Protein AF-A0A0N1AXS3-F1 (afdb_monomer)

Sequence (218 aa):
MPLCFVRRGALAPLGATAADLPAATAAALGEVLP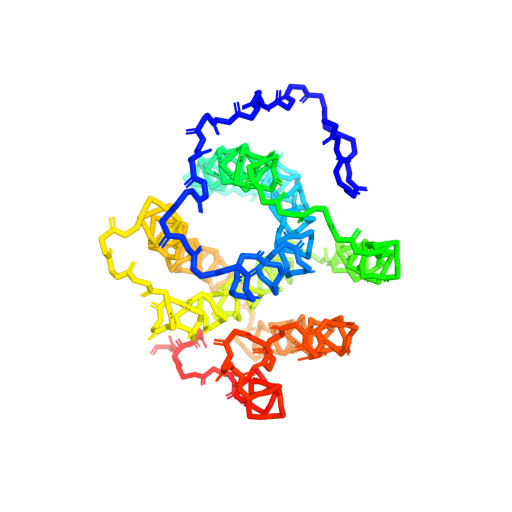LLGCGEEAASLAFAAMAANRRLAPAAAAALAAIARDEAQHDALLKGLLAALPAPADPEPVLAAAQAMHVSLGRTLITGRLARVAGLDSAVCLILARVLRRLPAASDTARVLRRIHADEARHVAIAGNIAAGMGVMTALKDEAAHARALLVAVIGHVGAAFDGLGVEPDRLRRDLARLPAGLFAA

Foldseek 3Di:
DQLQDDDDPQDAADAFAPPQDDQLLLQLVLQVLSLVLL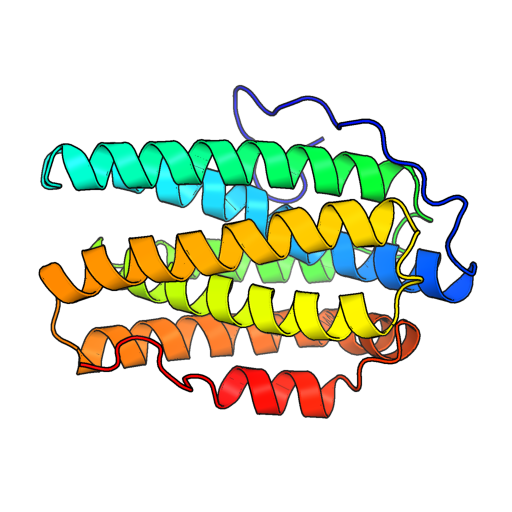VLRLLLVLLQVLLPDPPDDPVLSVVSPVLSVVSSVLNSDSVNSNVNGPHHPDNVLLSVLSNVLSVVLSPDDSLLNLLLLLLVLVLLLLVLVLLLVLDDCPHRVSVSSVVSSVSSVVSSVSSLVSSLVPDDLVSSPVSSLVSLLSVLVSVVVSQVSCVSSVNNSVVSSVVSNPDDPDRSDD

Solvent-accessible surface area (backbone atoms only — not comparable to full-atom values): 11266 Å² total; per-residue (Å²): 132,70,81,62,53,91,60,89,86,65,57,71,60,39,95,46,62,48,86,75,48,58,68,63,43,32,40,17,44,25,49,46,46,57,53,54,35,33,46,22,46,51,48,18,52,49,27,42,59,55,26,68,40,85,88,49,55,71,69,57,21,53,50,30,44,49,49,19,51,50,26,41,49,48,29,14,43,46,48,13,42,45,74,44,28,49,77,48,94,72,57,60,69,42,37,52,44,45,45,53,48,55,61,60,57,65,75,55,56,72,46,44,35,29,18,22,47,25,25,39,32,52,43,48,34,52,48,43,57,54,51,50,74,59,42,58,77,88,27,59,59,37,50,53,51,50,51,50,38,54,49,31,55,50,47,22,51,53,33,38,52,56,20,59,77,73,46,59,66,67,62,35,52,51,34,13,46,52,38,26,50,53,50,46,59,38,48,60,73,41,32,69,27,34,43,51,48,69,39,57,43,68,61,51,44,55,55,46,66,60,53,67,91,65,73,88,61,130

Nearest PDB structures (foldseek):
  4rc7-assembly1_A  TM=7.738E-01  e=3.911E-03  Synechococcus elongatus PCC 7942 = FACHB-805
  5k52-assembly4_D  TM=7.061E-01  e=6.299E-03  Limnothrix sp. KNUA012
  4kvs-assembly1_A  TM=7.393E-01  e=2.510E-02  Prochlorococcus marinus str. MIT 9313
  5k53-assembly1_A  TM=7.967E-01  e=7.516E-02  Oscillatoria sp.
  4rc6-assembly2_B  TM=6.993E-01  e=1.332E-01  Synechococcus elongatus PCC 7942 = FACHB-805

Radius of gyration: 16.43 Å; Cα contacts (8 Å, |Δi|>4): 296; chains: 1; bounding box: 43×33×44 Å

Secondary structure (DSSP, 8-state):
--SSS--TTPPPPPP---TTS-HHHHHHHHHHHHHHHHHHHHHHHHHHHHHT-TTS-HHHHHHHHHHHHHHHHHHHHHHHHHHHSPPPS--HHHHHHHHHHHHHHTSS-HHHHHHHHHHHHHHHHHHHHHHHTTS-TTSHHHHHHHHHHHHHHHHHHHHHHHHHTTS-HHHHHHHHHHHHHHHHHHHGGGHHHHHHTT--HHHHHHHHHH--SSTT--

pLDDT: mean 89.77, std 9.72, range [42.16, 98.12]

Mean predicted aligned error: 4.48 Å

Structure (mmCIF, N/CA/C/O backbone):
data_AF-A0A0N1AXS3-F1
#
_entry.id   AF-A0A0N1AXS3-F1
#
loop_
_atom_site.group_PDB
_atom_site.id
_atom_site.type_symbol
_atom_site.label_atom_id
_atom_site.label_alt_id
_atom_site.label_comp_id
_atom_site.label_asym_id
_atom_site.label_entity_id
_atom_site.label_seq_id
_atom_site.pdbx_PDB_ins_code
_atom_site.Cartn_x
_atom_site.Cartn_y
_atom_site.Cartn_z
_atom_site.occupancy
_atom_site.B_iso_or_equiv
_atom_site.auth_seq_id
_atom_site.auth_comp_id
_atom_site.auth_asym_id
_atom_site.auth_atom_id
_atom_site.pdbx_PDB_model_num
ATOM 1 N N . MET A 1 1 ? -11.456 13.013 -1.883 1.00 57.12 1 MET A N 1
ATOM 2 C CA . MET A 1 1 ? -10.283 13.900 -1.727 1.00 57.12 1 MET A CA 1
ATOM 3 C C . MET A 1 1 ? -9.030 13.033 -1.791 1.00 57.12 1 MET A C 1
ATOM 5 O O . MET A 1 1 ? -9.131 11.903 -1.321 1.00 57.12 1 MET A O 1
ATOM 9 N N . PRO A 1 2 ? -7.925 13.465 -2.424 1.00 69.00 2 PRO A N 1
ATOM 10 C CA . PRO A 1 2 ? -6.653 12.748 -2.322 1.00 69.00 2 PRO A CA 1
ATOM 11 C C . PRO A 1 2 ? -6.114 12.789 -0.883 1.00 69.00 2 PRO A C 1
ATOM 13 O O . PRO A 1 2 ? -6.394 13.755 -0.174 1.00 69.00 2 PRO A O 1
ATOM 16 N N . LEU A 1 3 ? -5.383 11.752 -0.467 1.00 77.94 3 LEU A N 1
ATOM 17 C CA . LEU A 1 3 ? -4.743 11.666 0.851 1.00 77.94 3 LEU A CA 1
ATOM 18 C C . LEU A 1 3 ? -3.331 12.263 0.823 1.00 77.94 3 LEU A C 1
ATOM 20 O O . LEU A 1 3 ? -3.001 13.093 1.658 1.00 77.94 3 LEU A O 1
ATOM 24 N N . CYS A 1 4 ? -2.519 11.887 -0.165 1.00 84.81 4 CYS A N 1
ATOM 25 C CA . CYS A 1 4 ? -1.123 12.308 -0.302 1.00 84.81 4 CYS A CA 1
ATOM 26 C C . CYS A 1 4 ? -0.791 12.890 -1.676 1.00 84.81 4 CYS A C 1
ATOM 28 O O . CYS A 1 4 ? 0.044 13.792 -1.787 1.00 84.81 4 CYS A O 1
ATOM 30 N N . PHE A 1 5 ? -1.400 12.369 -2.742 1.00 81.56 5 PHE A N 1
ATOM 31 C CA . PHE A 1 5 ? -1.053 12.720 -4.112 1.00 81.56 5 PHE A CA 1
ATOM 32 C C . PHE A 1 5 ? -2.304 13.026 -4.934 1.00 81.56 5 PHE A C 1
ATOM 34 O O . PHE A 1 5 ? -3.228 12.225 -5.063 1.00 81.56 5 PHE A O 1
ATOM 41 N N . VAL A 1 6 ? -2.326 14.207 -5.552 1.00 76.12 6 VAL A N 1
ATOM 42 C CA . VAL A 1 6 ? -3.425 14.603 -6.437 1.00 76.12 6 VAL A CA 1
ATOM 43 C C . VAL A 1 6 ? -3.337 13.810 -7.742 1.00 76.12 6 VAL A C 1
ATOM 45 O O . VAL A 1 6 ? -2.402 13.989 -8.523 1.00 76.12 6 VAL A O 1
ATOM 48 N N . ARG A 1 7 ? -4.347 12.976 -8.021 1.00 68.81 7 ARG A N 1
ATOM 49 C CA . ARG A 1 7 ? -4.466 12.237 -9.287 1.00 68.81 7 ARG A CA 1
ATOM 50 C C . ARG A 1 7 ? -5.599 12.777 -10.157 1.00 68.81 7 ARG A C 1
ATOM 52 O O . ARG A 1 7 ? -6.732 12.930 -9.705 1.00 68.81 7 ARG A O 1
ATOM 59 N N . ARG A 1 8 ? -5.320 12.995 -11.446 1.00 61.06 8 ARG A N 1
ATOM 60 C CA . ARG A 1 8 ? -6.370 13.188 -12.461 1.00 61.06 8 ARG A CA 1
ATOM 61 C C . ARG A 1 8 ? -7.048 11.843 -12.743 1.00 61.06 8 ARG A C 1
ATOM 63 O O . ARG A 1 8 ? -6.358 10.859 -12.985 1.00 61.06 8 ARG A O 1
ATOM 70 N N . GLY A 1 9 ? -8.380 11.793 -12.704 1.00 61.84 9 GLY A N 1
ATOM 71 C CA . GLY A 1 9 ? -9.126 10.535 -12.860 1.00 61.84 9 GLY A CA 1
ATOM 72 C C . GLY A 1 9 ? -9.066 9.632 -11.620 1.00 61.84 9 GLY A C 1
ATOM 73 O O . GLY A 1 9 ? -8.978 8.408 -11.734 1.00 61.84 9 GLY A O 1
ATOM 74 N N . ALA A 1 10 ? -9.043 10.221 -10.421 1.00 68.69 10 ALA A N 1
ATOM 75 C CA . ALA A 1 10 ? -9.308 9.473 -9.195 1.00 68.69 10 ALA A CA 1
ATOM 76 C C . ALA A 1 10 ? -10.680 8.785 -9.298 1.00 68.69 10 ALA A C 1
ATOM 78 O O . ALA A 1 10 ? -11.649 9.402 -9.746 1.00 68.69 10 ALA A O 1
ATOM 79 N N . LEU A 1 11 ? -10.746 7.508 -8.918 1.00 73.75 11 LEU A N 1
ATOM 80 C CA . LEU A 1 11 ? -12.021 6.806 -8.837 1.00 73.75 11 LEU A CA 1
ATOM 81 C C . LEU A 1 11 ? -12.804 7.339 -7.631 1.00 73.75 11 LEU A C 1
ATOM 83 O O . LEU A 1 11 ? -12.218 7.747 -6.625 1.00 73.75 11 LEU A O 1
ATOM 87 N N . ALA A 1 12 ? -14.131 7.368 -7.748 1.00 75.38 12 ALA A N 1
ATOM 88 C CA . ALA A 1 12 ? -14.985 7.724 -6.624 1.00 75.38 12 ALA A CA 1
ATOM 89 C C . ALA A 1 12 ? -14.843 6.672 -5.507 1.00 75.38 12 ALA A C 1
ATOM 91 O O . ALA A 1 12 ? -14.662 5.494 -5.829 1.00 75.38 12 ALA A O 1
ATOM 92 N N . PRO A 1 13 ? -14.946 7.065 -4.223 1.00 74.56 13 PRO A N 1
ATOM 93 C CA . PRO A 1 13 ? -14.972 6.110 -3.123 1.00 74.56 13 PRO A CA 1
ATOM 94 C C . PRO A 1 13 ? -16.041 5.040 -3.357 1.00 74.56 13 PRO A C 1
ATOM 96 O O . PRO A 1 13 ? -17.168 5.360 -3.742 1.00 74.56 13 PRO A O 1
ATOM 99 N N . LEU A 1 14 ? -15.691 3.775 -3.135 1.00 74.31 14 LEU A N 1
ATOM 100 C CA . LEU A 1 14 ? -16.638 2.669 -3.251 1.00 74.31 14 LEU A CA 1
ATOM 101 C C . LEU A 1 14 ? -17.342 2.454 -1.910 1.00 74.31 14 LEU A C 1
ATOM 103 O O . LEU A 1 14 ? -16.695 2.450 -0.869 1.00 74.31 14 LEU A O 1
ATOM 107 N N . GLY A 1 15 ? -18.667 2.287 -1.923 1.00 63.53 15 GLY A N 1
ATOM 108 C CA . GLY A 1 15 ? -19.451 2.130 -0.697 1.00 63.53 15 GLY A CA 1
ATOM 109 C C . GLY A 1 15 ? -18.986 0.927 0.125 1.00 63.53 15 GLY A C 1
ATOM 110 O O . GLY A 1 15 ? -19.032 -0.206 -0.352 1.00 63.53 15 GLY A O 1
ATOM 111 N N . ALA A 1 16 ? -18.550 1.179 1.356 1.00 65.19 16 ALA A N 1
ATOM 112 C CA . ALA A 1 16 ? -18.235 0.157 2.343 1.00 65.19 16 ALA A CA 1
ATOM 113 C C . ALA A 1 16 ? -18.866 0.546 3.683 1.00 65.19 16 ALA A C 1
ATOM 115 O O . ALA A 1 16 ? -18.977 1.729 3.997 1.00 65.19 16 ALA A O 1
ATOM 116 N N . THR A 1 17 ? -19.289 -0.442 4.469 1.00 65.00 17 THR A N 1
ATOM 117 C CA . THR A 1 17 ? -19.867 -0.220 5.798 1.00 65.00 17 THR A CA 1
ATOM 118 C C . THR A 1 17 ? -18.890 -0.675 6.873 1.00 65.00 17 THR A C 1
ATOM 120 O O . THR A 1 17 ? -18.396 -1.799 6.830 1.00 65.00 17 THR A O 1
ATOM 123 N N . ALA A 1 18 ? -18.639 0.176 7.868 1.00 67.19 18 ALA A N 1
ATOM 124 C CA . ALA A 1 18 ? -17.862 -0.187 9.056 1.00 67.19 18 ALA A CA 1
ATOM 125 C C . ALA A 1 18 ? -18.729 -0.729 10.209 1.00 67.19 18 ALA A C 1
ATOM 127 O O . ALA A 1 18 ? -18.210 -0.978 11.295 1.00 67.19 18 ALA A O 1
ATOM 128 N N . ALA A 1 19 ? -20.039 -0.898 9.984 1.00 63.12 19 ALA A N 1
ATOM 129 C CA . ALA A 1 19 ? -21.033 -1.223 11.012 1.00 63.12 19 ALA A CA 1
ATOM 130 C C . ALA A 1 19 ? -20.743 -2.523 11.792 1.00 63.12 19 ALA A C 1
ATOM 132 O O . ALA A 1 19 ? -21.261 -2.698 12.891 1.00 63.12 19 ALA A O 1
ATOM 133 N N . ASP A 1 20 ? -19.880 -3.394 11.262 1.00 79.69 20 ASP A N 1
ATOM 134 C CA . ASP A 1 20 ? -19.579 -4.710 11.835 1.00 79.69 20 ASP A CA 1
ATOM 135 C C . ASP A 1 20 ? -18.314 -4.744 12.713 1.00 79.69 20 ASP A C 1
ATOM 137 O O . ASP A 1 20 ? -17.886 -5.819 13.142 1.00 79.69 20 ASP A O 1
ATOM 141 N N . LEU A 1 21 ? -17.664 -3.600 12.955 1.00 88.19 21 LEU A N 1
ATOM 142 C CA . LEU A 1 21 ? -16.447 -3.535 13.766 1.00 88.19 21 LEU A CA 1
ATOM 143 C C . LEU A 1 21 ? -16.729 -3.029 15.188 1.00 88.19 21 LEU A C 1
ATOM 145 O O . LEU A 1 21 ? -17.452 -2.046 15.359 1.00 88.19 21 LEU A O 1
ATOM 149 N N . PRO A 1 22 ? -16.097 -3.618 16.224 1.00 91.31 22 PRO A N 1
ATOM 150 C CA . PRO A 1 22 ? -16.069 -3.010 17.550 1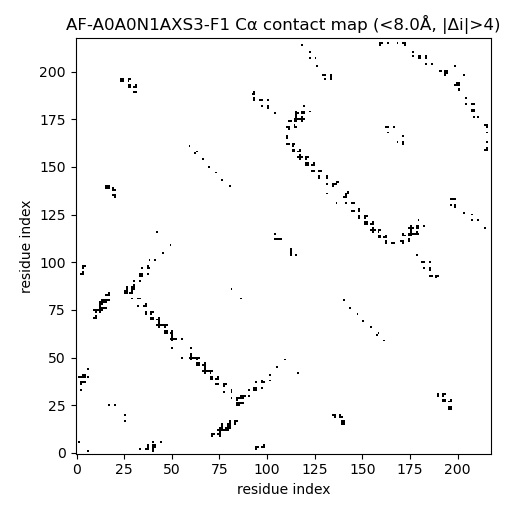.00 91.31 22 PRO A CA 1
ATOM 151 C C . PRO A 1 22 ? -15.525 -1.578 17.478 1.00 91.31 22 PRO A C 1
ATOM 153 O O . PRO A 1 22 ? -14.550 -1.330 16.770 1.00 91.31 22 PRO A O 1
ATOM 156 N N . ALA A 1 23 ? -16.103 -0.646 18.242 1.00 91.44 23 ALA A N 1
ATOM 157 C CA . ALA A 1 23 ? -15.768 0.781 18.154 1.00 91.44 23 ALA A CA 1
ATOM 158 C C . ALA A 1 23 ? -14.261 1.071 18.297 1.00 91.44 23 ALA A C 1
ATOM 160 O O . ALA A 1 23 ? -13.706 1.851 17.527 1.00 91.44 23 ALA A O 1
ATOM 161 N N . ALA A 1 24 ? -13.582 0.391 19.228 1.00 92.19 24 ALA A N 1
ATOM 162 C CA . ALA A 1 24 ? -12.135 0.519 19.409 1.00 92.19 24 ALA A CA 1
ATOM 163 C C . ALA A 1 24 ? -11.346 0.036 18.178 1.00 92.19 24 ALA A C 1
ATOM 165 O O . ALA A 1 24 ? -10.410 0.700 17.743 1.00 92.19 24 ALA A O 1
ATOM 166 N N . THR A 1 25 ? -11.755 -1.085 17.576 1.00 93.62 25 THR A N 1
ATOM 167 C CA . THR A 1 25 ? -11.156 -1.616 16.343 1.00 93.62 25 THR A CA 1
ATOM 168 C C . THR A 1 25 ? -11.411 -0.691 15.156 1.00 93.62 25 THR A C 1
ATOM 170 O O . THR A 1 25 ? -10.507 -0.472 14.357 1.00 93.62 25 THR A O 1
ATOM 173 N N . ALA A 1 26 ? -12.616 -0.127 15.046 1.00 93.81 26 ALA A N 1
ATOM 174 C CA . ALA A 1 26 ? -12.965 0.826 13.999 1.00 93.81 26 ALA A CA 1
ATOM 175 C C . ALA A 1 26 ? -12.116 2.104 14.096 1.00 93.81 26 ALA A C 1
ATOM 177 O O . ALA A 1 26 ? -11.543 2.528 13.097 1.00 93.81 26 ALA A O 1
ATOM 178 N N . ALA A 1 27 ? -11.976 2.674 15.296 1.00 94.50 27 ALA A N 1
ATOM 179 C CA . ALA A 1 27 ? -11.130 3.843 15.527 1.00 94.50 27 ALA A CA 1
ATOM 180 C C . ALA A 1 27 ? -9.658 3.547 15.205 1.00 94.50 27 ALA A C 1
ATOM 182 O O . ALA A 1 27 ? -9.036 4.262 14.426 1.00 94.50 27 ALA A O 1
ATOM 183 N N . ALA A 1 28 ? -9.122 2.437 15.720 1.00 95.75 28 ALA A N 1
ATOM 184 C CA . ALA A 1 28 ? -7.744 2.034 15.459 1.00 95.75 28 ALA A CA 1
ATOM 185 C C . ALA A 1 28 ? -7.478 1.770 13.965 1.00 95.75 28 ALA A C 1
ATOM 187 O O . ALA A 1 28 ? -6.416 2.106 13.448 1.00 95.75 28 ALA A O 1
ATOM 188 N N . LEU A 1 29 ? -8.450 1.210 13.238 1.00 95.31 29 LEU A N 1
ATOM 189 C CA . LEU A 1 29 ? -8.339 1.040 11.793 1.00 95.31 29 LEU A CA 1
ATOM 190 C C . LEU A 1 29 ? -8.378 2.388 11.058 1.00 95.31 29 LEU A C 1
ATOM 192 O O . LEU A 1 29 ? -7.601 2.577 10.123 1.00 95.31 29 LEU A O 1
ATOM 196 N N . GLY A 1 30 ? -9.231 3.320 11.493 1.00 94.69 30 GLY A N 1
ATOM 197 C CA . GLY A 1 30 ? -9.315 4.683 10.957 1.00 94.69 30 GLY A CA 1
ATOM 198 C C . GLY A 1 30 ? -7.992 5.452 11.036 1.00 94.69 30 GLY A C 1
ATOM 199 O O . GLY A 1 30 ? -7.679 6.208 10.123 1.00 94.69 30 GLY A O 1
ATOM 200 N N . GLU A 1 31 ? -7.172 5.184 12.054 1.00 95.56 31 GLU A N 1
ATOM 201 C CA . GLU A 1 31 ? -5.820 5.747 12.202 1.00 95.56 31 GLU A CA 1
ATOM 202 C C . GLU A 1 31 ? -4.775 5.090 11.275 1.00 95.56 31 GLU A C 1
ATOM 204 O O . GLU A 1 31 ? -3.810 5.728 10.858 1.00 95.56 31 GLU A O 1
ATOM 209 N N . VAL A 1 32 ? -4.947 3.810 10.919 1.00 95.06 32 VAL A N 1
ATOM 210 C CA . VAL A 1 32 ? -3.999 3.075 10.055 1.00 95.06 32 VAL A CA 1
ATOM 211 C C . VAL A 1 32 ? -4.287 3.284 8.567 1.00 95.06 32 VAL A C 1
ATOM 213 O O . VAL A 1 32 ? -3.357 3.348 7.763 1.00 95.06 32 VAL A O 1
ATOM 216 N N . LEU A 1 33 ? -5.557 3.379 8.165 1.00 94.25 33 LEU A N 1
ATOM 217 C CA . LEU A 1 33 ? -5.933 3.453 6.749 1.00 94.25 33 LEU A CA 1
ATOM 218 C C . LEU A 1 33 ? -5.339 4.637 5.964 1.00 94.25 33 LEU A C 1
ATOM 220 O O . LEU A 1 33 ? -5.023 4.418 4.794 1.00 94.25 33 LEU A O 1
ATOM 224 N N . PRO A 1 34 ? -5.139 5.846 6.529 1.00 94.50 34 PRO A N 1
ATOM 225 C CA . PRO A 1 34 ? -4.495 6.946 5.812 1.00 94.50 34 PRO A CA 1
ATOM 226 C C . PRO A 1 34 ? -3.104 6.583 5.280 1.00 94.50 34 PRO A C 1
ATOM 228 O O . PRO A 1 34 ? -2.776 6.933 4.147 1.00 94.50 34 PRO A O 1
ATOM 231 N N . LEU A 1 35 ? -2.319 5.817 6.051 1.00 94.94 35 LEU A N 1
ATOM 232 C CA . LEU A 1 35 ? -1.016 5.306 5.616 1.00 94.94 35 LEU A CA 1
ATOM 233 C C . LEU A 1 35 ? -1.152 4.406 4.384 1.00 94.94 35 LEU A C 1
ATOM 235 O O . LEU A 1 35 ? -0.429 4.586 3.407 1.00 94.94 35 LEU A O 1
ATOM 239 N N . LEU A 1 36 ? -2.080 3.447 4.428 1.00 94.94 36 LEU A N 1
ATOM 240 C CA . LEU A 1 36 ? -2.290 2.510 3.324 1.00 94.94 36 LEU A CA 1
ATOM 241 C C . LEU A 1 36 ? -2.806 3.238 2.078 1.00 94.94 36 LEU A C 1
ATOM 243 O O . LEU A 1 36 ? -2.231 3.085 1.009 1.00 94.94 36 LEU A O 1
ATOM 247 N N . GLY A 1 37 ? -3.809 4.109 2.224 1.00 94.12 37 GLY A N 1
ATOM 248 C CA . GLY A 1 37 ? -4.367 4.876 1.107 1.00 94.12 37 GLY A CA 1
ATOM 249 C C . GLY A 1 37 ? -3.360 5.828 0.453 1.00 94.12 37 GLY A C 1
ATOM 250 O O . GLY A 1 37 ? -3.336 5.949 -0.769 1.00 94.12 37 GLY A O 1
ATOM 251 N N . CYS A 1 38 ? -2.473 6.451 1.235 1.00 94.50 38 CYS A N 1
ATOM 252 C CA . CYS A 1 38 ? -1.336 7.205 0.696 1.00 94.50 38 CYS A CA 1
ATOM 253 C C . CYS A 1 38 ? -0.426 6.323 -0.180 1.00 94.50 38 CYS A C 1
ATOM 255 O O . CYS A 1 38 ? 0.039 6.758 -1.238 1.00 94.50 38 CYS A O 1
ATOM 257 N N . GLY A 1 39 ? -0.213 5.075 0.252 1.00 94.75 39 GLY A N 1
ATOM 258 C CA . GLY A 1 39 ? 0.504 4.045 -0.494 1.00 94.75 39 GLY A CA 1
ATOM 259 C C . GLY A 1 39 ? -0.159 3.706 -1.825 1.00 94.75 39 GLY A C 1
ATOM 260 O O . GLY A 1 39 ? 0.522 3.749 -2.846 1.00 94.75 39 GLY A O 1
ATOM 261 N N . GLU A 1 40 ? -1.474 3.474 -1.840 1.00 95.19 40 GLU A N 1
ATOM 262 C CA . GLU A 1 40 ? -2.230 3.158 -3.065 1.00 95.19 40 GLU A CA 1
ATOM 263 C C . GLU A 1 40 ? -2.133 4.276 -4.115 1.00 95.19 40 GLU A C 1
ATOM 265 O O . GLU A 1 40 ? -1.916 4.041 -5.309 1.00 95.19 40 GLU A O 1
ATOM 270 N N . GLU A 1 41 ? -2.242 5.534 -3.676 1.00 93.69 41 GLU A N 1
ATOM 271 C CA . GLU A 1 41 ? -2.084 6.690 -4.561 1.00 93.69 41 GLU A CA 1
ATOM 272 C C . GLU A 1 41 ? -0.682 6.739 -5.180 1.00 93.69 41 GLU A C 1
ATOM 274 O O . GLU A 1 41 ? -0.534 6.950 -6.391 1.00 93.69 41 GLU A O 1
ATOM 279 N N . ALA A 1 42 ? 0.348 6.524 -4.358 1.00 94.06 42 ALA A N 1
ATOM 280 C CA . ALA A 1 42 ? 1.733 6.508 -4.803 1.00 94.06 42 ALA A CA 1
ATOM 281 C C . ALA A 1 42 ? 2.022 5.333 -5.748 1.00 94.06 42 ALA A C 1
ATOM 283 O O . ALA A 1 42 ? 2.657 5.532 -6.789 1.00 94.06 42 ALA A O 1
ATOM 284 N N . ALA A 1 43 ? 1.545 4.132 -5.417 1.00 94.56 43 ALA A N 1
ATOM 285 C CA . ALA A 1 43 ? 1.729 2.915 -6.197 1.00 94.56 43 ALA A CA 1
ATOM 286 C C . ALA A 1 43 ? 1.070 3.050 -7.574 1.00 94.56 43 ALA A C 1
ATOM 288 O O . ALA A 1 43 ? 1.733 2.863 -8.597 1.00 94.56 43 ALA A O 1
ATOM 289 N N . SER A 1 44 ? -0.182 3.518 -7.625 1.00 94.88 44 SER A N 1
ATOM 290 C CA . SER A 1 44 ? -0.897 3.776 -8.880 1.00 94.88 44 SER A CA 1
ATOM 291 C C . SER A 1 44 ? -0.105 4.700 -9.818 1.00 94.88 44 SER A C 1
ATOM 293 O O . SER A 1 44 ? 0.072 4.398 -11.003 1.00 94.88 44 SER A O 1
ATOM 295 N N . LEU A 1 45 ? 0.433 5.808 -9.290 1.00 93.25 45 LEU A N 1
ATOM 296 C CA . LEU A 1 45 ? 1.259 6.750 -10.055 1.00 93.25 45 LEU A CA 1
ATOM 297 C C . LEU A 1 45 ? 2.592 6.130 -10.494 1.00 93.25 45 LEU A C 1
ATOM 299 O O . LEU A 1 45 ? 3.003 6.297 -11.647 1.00 93.25 45 LEU A O 1
ATOM 303 N N . ALA A 1 46 ? 3.267 5.413 -9.594 1.00 94.00 46 ALA A N 1
ATOM 304 C CA . ALA A 1 46 ? 4.551 4.781 -9.865 1.00 94.00 46 ALA A CA 1
ATOM 305 C C . ALA A 1 46 ? 4.429 3.719 -10.964 1.00 94.00 46 ALA A C 1
ATOM 307 O O . ALA A 1 46 ? 5.190 3.750 -11.935 1.00 94.00 46 ALA A O 1
ATOM 308 N N . PHE A 1 47 ? 3.448 2.822 -10.860 1.00 96.00 47 PHE A N 1
ATOM 309 C CA . PHE A 1 47 ? 3.203 1.781 -11.850 1.00 96.00 47 PHE A CA 1
ATOM 310 C C . PHE A 1 47 ? 2.792 2.355 -13.204 1.00 96.00 47 PHE A C 1
ATOM 312 O O . PHE A 1 47 ? 3.337 1.928 -14.223 1.00 96.00 47 PHE A O 1
ATOM 319 N N . ALA A 1 48 ? 1.928 3.375 -13.241 1.00 95.06 48 ALA A N 1
ATOM 320 C CA . ALA A 1 48 ? 1.566 4.048 -14.488 1.00 95.06 48 ALA A CA 1
ATOM 321 C C . ALA A 1 48 ? 2.788 4.692 -15.170 1.00 95.06 48 ALA A C 1
ATOM 323 O O . ALA A 1 48 ? 2.989 4.540 -16.378 1.00 95.06 48 ALA A O 1
ATOM 324 N N . ALA A 1 49 ? 3.647 5.366 -14.398 1.00 93.69 49 ALA A N 1
ATOM 325 C CA . ALA A 1 49 ? 4.869 5.973 -14.916 1.00 93.69 49 ALA A CA 1
ATOM 326 C C . ALA A 1 49 ? 5.878 4.924 -15.416 1.00 93.69 49 ALA A C 1
ATOM 328 O O . ALA A 1 49 ? 6.538 5.138 -16.435 1.00 93.69 49 ALA A O 1
ATOM 329 N N . MET A 1 50 ? 6.002 3.785 -14.726 1.00 94.94 50 MET A N 1
ATOM 330 C CA . MET A 1 50 ? 6.853 2.679 -15.171 1.00 94.94 50 MET A CA 1
ATOM 331 C C . MET A 1 50 ? 6.301 2.017 -16.436 1.00 94.94 50 MET A C 1
ATOM 333 O O . MET A 1 50 ? 7.069 1.790 -17.365 1.00 94.94 50 MET A O 1
ATOM 337 N N . ALA A 1 51 ? 4.989 1.786 -16.520 1.00 96.12 51 ALA A N 1
ATOM 338 C CA . ALA A 1 51 ? 4.328 1.220 -17.696 1.00 96.12 51 ALA A CA 1
ATOM 339 C C . ALA A 1 51 ? 4.510 2.077 -18.960 1.00 96.12 51 ALA A C 1
ATOM 341 O O . ALA A 1 51 ? 4.632 1.546 -20.060 1.00 96.12 51 ALA A O 1
ATOM 342 N N . ALA A 1 52 ? 4.584 3.403 -18.811 1.00 95.25 52 ALA A N 1
ATOM 343 C CA . ALA A 1 52 ? 4.847 4.328 -19.913 1.00 95.25 52 ALA A CA 1
ATOM 344 C C . ALA A 1 52 ? 6.309 4.307 -20.411 1.00 95.25 52 ALA A C 1
ATOM 346 O O . ALA A 1 52 ? 6.645 4.977 -21.395 1.00 95.25 52 ALA A O 1
ATOM 347 N N . ASN A 1 53 ? 7.208 3.569 -19.750 1.00 92.25 53 ASN A N 1
ATOM 348 C CA . ASN A 1 53 ? 8.608 3.498 -20.144 1.00 92.25 53 ASN A CA 1
ATOM 349 C C . ASN A 1 53 ? 8.783 2.673 -21.428 1.00 92.25 53 ASN A C 1
ATOM 351 O O . ASN A 1 53 ? 8.671 1.450 -21.423 1.00 92.25 53 ASN A O 1
ATOM 355 N N . ARG A 1 54 ? 9.166 3.346 -22.519 1.00 90.06 54 ARG A N 1
ATOM 356 C CA . ARG A 1 54 ? 9.366 2.741 -23.850 1.00 90.06 54 ARG A CA 1
ATOM 357 C C . ARG A 1 54 ? 10.456 1.666 -23.918 1.00 90.06 54 ARG A C 1
ATOM 359 O O . ARG A 1 54 ? 10.554 0.983 -24.929 1.00 90.06 54 ARG A O 1
ATOM 366 N N . ARG A 1 55 ? 11.302 1.543 -22.890 1.00 88.56 55 ARG A N 1
ATOM 367 C CA . ARG A 1 55 ? 12.352 0.516 -22.814 1.00 88.56 55 ARG A CA 1
ATOM 368 C C . ARG A 1 55 ? 11.852 -0.810 -22.236 1.00 88.56 55 ARG A C 1
ATOM 370 O O . ARG A 1 55 ? 12.596 -1.783 -22.274 1.00 88.56 55 ARG A O 1
ATOM 377 N N . LEU A 1 56 ? 10.641 -0.857 -21.680 1.00 92.19 56 LEU A N 1
ATOM 378 C CA . LEU A 1 56 ? 10.048 -2.108 -21.215 1.00 92.19 56 LEU A CA 1
ATOM 379 C C . LEU A 1 56 ? 9.515 -2.930 -22.385 1.00 92.19 56 LEU A C 1
ATOM 381 O O . LEU A 1 56 ? 8.959 -2.394 -23.344 1.00 92.19 56 LEU A O 1
ATOM 385 N N . ALA A 1 57 ? 9.619 -4.253 -22.258 1.00 94.19 57 ALA A N 1
ATOM 386 C CA . ALA A 1 57 ? 8.919 -5.163 -23.150 1.00 94.19 57 ALA A CA 1
ATOM 387 C C . ALA A 1 57 ? 7.399 -4.895 -23.092 1.00 94.19 57 ALA A C 1
ATOM 389 O O . ALA A 1 57 ? 6.876 -4.657 -21.997 1.00 94.19 57 ALA A O 1
ATOM 390 N N . PRO A 1 58 ? 6.664 -4.988 -24.218 1.00 95.88 58 PRO A N 1
ATOM 391 C CA . PRO A 1 58 ? 5.232 -4.679 -24.252 1.00 95.88 58 PRO A CA 1
ATOM 392 C C . PRO A 1 58 ? 4.400 -5.444 -23.214 1.00 95.88 58 PRO A C 1
ATOM 394 O O . PRO A 1 58 ? 3.520 -4.865 -22.583 1.00 95.88 58 PRO A O 1
ATOM 397 N N . ALA A 1 59 ? 4.717 -6.721 -22.977 1.00 96.25 59 ALA A N 1
ATOM 398 C CA . ALA A 1 59 ? 4.041 -7.534 -21.967 1.00 96.25 59 ALA A CA 1
ATOM 399 C C . ALA A 1 59 ? 4.278 -7.016 -20.536 1.00 96.25 59 ALA A C 1
ATOM 401 O O . ALA A 1 59 ? 3.338 -6.930 -19.749 1.00 96.25 59 ALA A O 1
ATOM 402 N N . ALA A 1 60 ? 5.511 -6.610 -20.211 1.00 96.19 60 ALA A N 1
ATOM 403 C CA . ALA A 1 60 ? 5.836 -6.023 -18.913 1.00 96.19 60 ALA A CA 1
ATOM 404 C C . ALA A 1 60 ? 5.126 -4.674 -18.728 1.00 96.19 60 ALA A C 1
ATOM 406 O O . ALA A 1 60 ? 4.502 -4.446 -17.697 1.00 96.19 60 ALA A O 1
ATOM 407 N N . ALA A 1 61 ? 5.143 -3.812 -19.748 1.00 97.12 61 ALA A N 1
ATOM 408 C CA . ALA A 1 61 ? 4.419 -2.542 -19.722 1.00 97.12 61 ALA A CA 1
ATOM 409 C C . ALA A 1 61 ? 2.907 -2.740 -19.501 1.00 97.12 61 ALA A C 1
ATOM 411 O O . ALA A 1 61 ? 2.313 -2.061 -18.664 1.00 97.12 61 ALA A O 1
ATOM 412 N N . ALA A 1 62 ? 2.290 -3.704 -20.193 1.00 97.88 62 ALA A N 1
ATOM 413 C CA . ALA A 1 62 ? 0.875 -4.028 -20.022 1.00 97.88 62 ALA A CA 1
ATOM 414 C C . ALA A 1 62 ? 0.557 -4.562 -18.616 1.00 97.88 62 ALA A C 1
ATOM 416 O O . ALA A 1 62 ? -0.458 -4.172 -18.034 1.00 97.88 62 ALA A O 1
ATOM 417 N N . ALA A 1 63 ? 1.430 -5.404 -18.053 1.00 97.88 63 ALA A N 1
ATOM 418 C CA . ALA A 1 63 ? 1.285 -5.915 -16.694 1.00 97.88 63 ALA A CA 1
ATOM 419 C C . ALA A 1 63 ? 1.346 -4.782 -15.657 1.00 97.88 63 ALA A C 1
ATOM 421 O O . ALA A 1 63 ? 0.447 -4.670 -14.829 1.00 97.88 63 ALA A O 1
ATOM 422 N N . LEU A 1 64 ? 2.331 -3.881 -15.750 1.00 97.81 64 LEU A N 1
ATOM 423 C CA . LEU A 1 64 ? 2.426 -2.724 -14.849 1.00 97.81 64 LEU A CA 1
ATOM 424 C C . LEU A 1 64 ? 1.237 -1.764 -15.010 1.00 97.81 64 LEU A C 1
ATOM 426 O O . LEU A 1 64 ? 0.745 -1.219 -14.028 1.00 97.81 64 LEU A O 1
ATOM 430 N N . ALA A 1 65 ? 0.725 -1.584 -16.232 1.00 97.81 65 ALA A N 1
ATOM 431 C CA . ALA A 1 65 ? -0.477 -0.785 -16.463 1.00 97.81 65 ALA A CA 1
ATOM 432 C C . ALA A 1 65 ? -1.735 -1.418 -15.845 1.00 97.81 65 ALA A C 1
ATOM 434 O O . ALA A 1 65 ? -2.654 -0.693 -15.466 1.00 97.81 65 ALA A O 1
ATOM 435 N N . ALA A 1 66 ? -1.805 -2.751 -15.772 1.00 98.12 66 ALA A N 1
ATOM 436 C CA . ALA A 1 66 ? -2.877 -3.449 -15.069 1.00 98.12 66 ALA A CA 1
ATOM 437 C C . ALA A 1 66 ? -2.777 -3.235 -13.559 1.00 98.12 66 ALA A C 1
ATOM 439 O O . ALA A 1 66 ? -3.764 -2.815 -12.967 1.00 98.12 66 ALA A O 1
ATOM 440 N N . ILE A 1 67 ? -1.581 -3.390 -12.984 1.00 97.94 67 ILE A N 1
ATOM 441 C CA . ILE A 1 67 ? -1.345 -3.114 -11.562 1.00 97.94 67 ILE A CA 1
ATOM 442 C C . ILE A 1 67 ? -1.745 -1.674 -11.219 1.00 97.94 67 ILE A C 1
ATOM 444 O O . ILE A 1 67 ? -2.542 -1.462 -10.320 1.00 97.94 67 ILE A O 1
ATOM 448 N N . ALA A 1 68 ? -1.335 -0.681 -12.016 1.00 97.25 68 ALA A N 1
ATOM 449 C CA . ALA A 1 68 ? -1.708 0.719 -11.782 1.00 97.25 68 ALA A CA 1
ATOM 450 C C . ALA A 1 68 ? -3.231 0.965 -11.695 1.00 97.25 68 ALA A C 1
ATOM 452 O O . ALA A 1 68 ? -3.671 1.902 -11.019 1.00 97.25 68 ALA A O 1
ATOM 453 N N . ARG A 1 69 ? -4.033 0.156 -12.408 1.00 96.62 69 ARG A N 1
ATOM 454 C CA . ARG A 1 69 ? -5.502 0.183 -12.333 1.00 96.62 69 ARG A CA 1
ATOM 455 C C . ARG A 1 69 ? -6.030 -0.536 -11.097 1.00 96.62 69 ARG A C 1
ATOM 457 O O . ARG A 1 69 ? -7.039 -0.083 -10.566 1.00 96.62 69 ARG A O 1
ATOM 464 N N . ASP A 1 70 ? -5.381 -1.611 -10.667 1.00 97.25 70 ASP A N 1
ATOM 465 C CA . ASP A 1 70 ? -5.708 -2.300 -9.418 1.00 97.25 70 ASP A CA 1
ATOM 466 C C . ASP A 1 70 ? -5.509 -1.338 -8.233 1.00 97.25 70 ASP A C 1
ATOM 468 O O . ASP A 1 70 ? -6.471 -1.084 -7.513 1.00 97.25 70 ASP A O 1
ATOM 472 N N . GLU A 1 71 ? -4.368 -0.641 -8.153 1.00 96.75 71 GLU A N 1
ATOM 473 C CA . GLU A 1 71 ? -4.107 0.342 -7.078 1.00 96.75 71 GLU A CA 1
ATOM 474 C C . GLU A 1 71 ? -5.096 1.506 -7.093 1.00 96.75 71 GLU A C 1
ATOM 476 O O . GLU A 1 71 ? -5.499 2.049 -6.067 1.00 96.75 71 GLU A O 1
ATOM 481 N N . ALA A 1 72 ? -5.554 1.899 -8.284 1.00 94.75 72 ALA A N 1
ATOM 482 C CA . ALA A 1 72 ? -6.601 2.902 -8.398 1.00 94.75 72 ALA A CA 1
ATOM 483 C C . ALA A 1 72 ? -7.931 2.439 -7.791 1.00 94.75 72 ALA A C 1
ATOM 485 O O . ALA A 1 72 ? -8.684 3.277 -7.289 1.00 94.75 72 ALA A O 1
ATOM 486 N N . GLN A 1 73 ? -8.236 1.143 -7.872 1.00 95.00 73 GLN A N 1
ATOM 487 C CA . GLN A 1 73 ? -9.408 0.547 -7.239 1.00 95.00 73 GLN A CA 1
ATOM 488 C C . GLN A 1 73 ? -9.188 0.349 -5.739 1.00 95.00 73 GLN A C 1
ATOM 490 O O . GLN A 1 73 ? -10.113 0.614 -4.975 1.00 95.00 73 GLN A O 1
ATOM 495 N N . HIS A 1 74 ? -7.994 -0.070 -5.313 1.00 95.88 74 HIS A N 1
ATOM 496 C CA . HIS A 1 74 ? -7.633 -0.181 -3.900 1.00 95.88 74 HIS A CA 1
ATOM 497 C C . HIS A 1 74 ? -7.783 1.164 -3.189 1.00 95.88 74 HIS A C 1
ATOM 499 O O . HIS A 1 74 ? -8.506 1.247 -2.199 1.00 95.88 74 HIS A O 1
ATOM 505 N N . ASP A 1 75 ? -7.239 2.239 -3.763 1.00 94.25 75 ASP A N 1
ATOM 506 C CA . ASP A 1 75 ? -7.408 3.609 -3.270 1.00 94.25 75 ASP A CA 1
ATOM 507 C C . ASP A 1 75 ? -8.892 3.972 -3.059 1.00 94.25 75 ASP A C 1
ATOM 509 O O . ASP A 1 75 ? -9.299 4.444 -1.994 1.00 94.25 75 ASP A O 1
ATOM 513 N N . ALA A 1 76 ? -9.743 3.686 -4.048 1.00 91.69 76 ALA A N 1
ATOM 514 C CA . ALA A 1 76 ? -11.179 3.945 -3.955 1.00 91.69 76 ALA A CA 1
ATOM 515 C C . ALA A 1 76 ? -11.883 3.105 -2.876 1.00 91.69 76 ALA A C 1
ATOM 517 O O . ALA A 1 76 ? -12.787 3.605 -2.200 1.00 91.69 76 ALA A O 1
ATOM 518 N N . LEU A 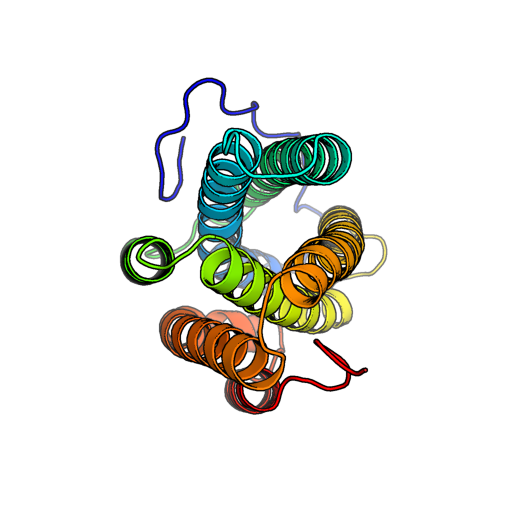1 77 ? -11.477 1.844 -2.702 1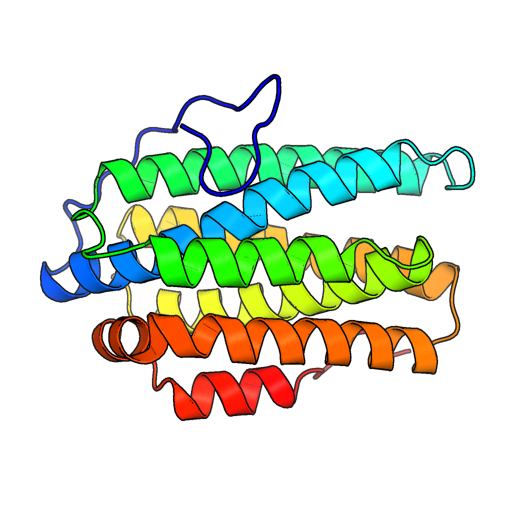.00 93.25 77 LEU A N 1
ATOM 519 C CA . LEU A 1 77 ? -11.980 0.963 -1.647 1.00 93.25 77 LEU A CA 1
ATOM 520 C C . LEU A 1 77 ? -11.564 1.468 -0.261 1.00 93.25 77 LEU A C 1
ATOM 522 O O . LEU A 1 77 ? -12.406 1.557 0.632 1.00 93.25 77 LEU A O 1
ATOM 526 N N . LEU A 1 78 ? -10.293 1.834 -0.081 1.00 93.62 78 LEU A N 1
ATOM 527 C CA . LEU A 1 78 ? -9.772 2.326 1.193 1.00 93.62 78 LEU A CA 1
ATOM 528 C C . LEU A 1 78 ? -10.384 3.673 1.577 1.00 93.62 78 LEU A C 1
ATOM 530 O O . LEU A 1 78 ? -10.761 3.855 2.731 1.00 93.62 78 LEU A O 1
ATOM 534 N N . LYS A 1 79 ? -10.571 4.591 0.622 1.00 91.69 79 LYS A N 1
ATOM 535 C CA . LYS A 1 79 ? -11.303 5.851 0.850 1.00 91.69 79 LYS A CA 1
ATOM 536 C C . LYS A 1 79 ? -12.759 5.613 1.231 1.00 91.69 79 LYS A C 1
ATOM 538 O O . LYS A 1 79 ? -13.291 6.324 2.078 1.00 91.69 79 LYS A O 1
ATOM 543 N N . GLY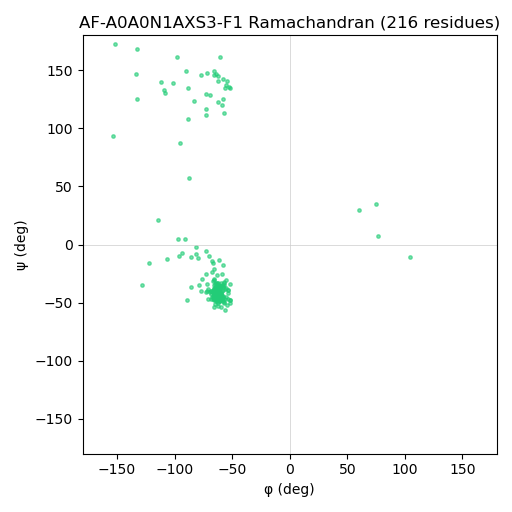 A 1 80 ? -13.389 4.615 0.617 1.00 91.44 80 GLY A N 1
ATOM 544 C CA . GLY A 1 80 ? -14.730 4.166 0.973 1.00 91.44 80 GLY A CA 1
ATOM 545 C C . GLY A 1 80 ? -14.820 3.667 2.412 1.00 91.44 80 GLY A C 1
ATOM 546 O O . GLY A 1 80 ? -15.688 4.103 3.163 1.00 91.44 80 GLY A O 1
ATOM 547 N N . LEU A 1 81 ? -13.879 2.807 2.814 1.00 91.88 81 LEU A N 1
ATOM 548 C CA . LEU A 1 81 ? -13.764 2.332 4.194 1.00 91.88 81 LEU A CA 1
ATOM 549 C C . LEU A 1 81 ? -13.504 3.478 5.172 1.00 91.88 81 LEU A C 1
ATOM 551 O O . LEU A 1 81 ? -14.184 3.568 6.187 1.00 91.88 81 LEU A O 1
ATOM 555 N N . LEU A 1 82 ? -12.557 4.364 4.861 1.00 91.56 82 LEU A N 1
ATOM 556 C CA . LEU A 1 82 ? -12.202 5.495 5.716 1.00 91.56 82 LEU A CA 1
ATOM 557 C C . LEU A 1 82 ? -13.396 6.431 5.943 1.00 91.56 82 LEU A C 1
ATOM 559 O O . LEU A 1 82 ? -13.600 6.885 7.061 1.00 91.56 82 LEU A O 1
ATOM 563 N N . ALA A 1 83 ? -14.224 6.662 4.919 1.00 91.12 83 ALA A N 1
ATOM 564 C CA . ALA A 1 83 ? -15.440 7.469 5.041 1.00 91.12 83 ALA A CA 1
ATOM 565 C C . ALA A 1 83 ? -16.506 6.848 5.963 1.00 91.12 83 ALA A C 1
ATOM 567 O O . ALA A 1 83 ? -17.381 7.562 6.449 1.00 91.12 83 ALA A O 1
ATOM 568 N N . ALA A 1 84 ? -16.449 5.534 6.191 1.00 90.50 84 ALA A N 1
ATOM 569 C CA . ALA A 1 84 ? -17.358 4.818 7.080 1.00 90.50 84 ALA A CA 1
ATOM 570 C C . ALA A 1 84 ? -16.796 4.620 8.499 1.00 90.50 84 ALA A C 1
ATOM 572 O O . ALA A 1 84 ? -17.529 4.174 9.379 1.00 90.50 84 ALA A O 1
ATOM 573 N N . LEU A 1 85 ? -15.514 4.916 8.725 1.00 91.62 85 LEU A N 1
ATOM 574 C CA . LEU A 1 85 ? -14.832 4.752 10.008 1.00 91.62 85 LEU A CA 1
ATOM 575 C C . LEU A 1 85 ? -14.782 6.077 10.786 1.00 91.62 85 LEU A C 1
ATOM 577 O O . LEU A 1 85 ? -14.940 7.148 10.195 1.00 91.62 85 LEU A O 1
ATOM 581 N N . PRO A 1 86 ? -14.541 6.033 12.110 1.00 92.56 86 PRO A N 1
ATOM 582 C CA . PRO A 1 86 ? -14.191 7.229 12.863 1.00 92.56 86 PRO A CA 1
ATOM 583 C C . PRO A 1 86 ? -13.004 7.943 12.208 1.00 92.56 86 PRO A C 1
ATOM 585 O O . PRO A 1 86 ? -12.028 7.299 11.816 1.00 92.56 86 PRO A O 1
ATOM 588 N N . ALA A 1 87 ? -13.102 9.266 12.089 1.00 89.38 87 ALA A N 1
ATOM 589 C CA . ALA A 1 87 ? -12.020 10.068 11.538 1.00 89.38 87 ALA A CA 1
ATOM 590 C C . ALA A 1 87 ? -10.763 9.949 12.423 1.00 89.38 87 ALA A C 1
ATOM 592 O O . ALA A 1 87 ? -10.901 9.948 13.651 1.00 89.38 87 ALA A O 1
ATOM 593 N N . PRO A 1 88 ? -9.562 9.868 11.822 1.00 90.12 88 PRO A N 1
ATOM 594 C CA . PRO A 1 88 ? -8.316 9.887 12.576 1.00 90.12 88 PRO A CA 1
ATOM 595 C C . PRO A 1 88 ? -8.163 11.217 13.319 1.00 90.12 88 PRO A C 1
ATOM 597 O O . PRO A 1 88 ? -8.565 12.266 12.809 1.00 90.12 88 PRO A O 1
ATOM 600 N N . ALA A 1 89 ? -7.576 11.175 14.513 1.00 88.94 89 ALA A N 1
ATOM 601 C CA . ALA A 1 89 ? -7.406 12.349 15.362 1.00 88.94 89 ALA A CA 1
ATOM 602 C C . ALA A 1 89 ? -6.468 13.391 14.729 1.00 88.94 89 ALA A C 1
ATOM 604 O O . ALA A 1 89 ? -6.771 14.583 14.758 1.00 88.94 89 ALA A O 1
ATOM 605 N N . ASP A 1 90 ? -5.352 12.938 14.151 1.00 89.31 90 ASP A N 1
ATOM 606 C CA . ASP A 1 90 ? -4.407 13.779 13.411 1.00 89.31 90 ASP A CA 1
ATOM 607 C C . ASP A 1 90 ? -3.646 12.945 12.358 1.00 89.31 90 ASP A C 1
ATOM 609 O O . ASP A 1 90 ? -2.634 12.310 12.673 1.00 89.31 90 ASP A O 1
ATOM 613 N N . PRO A 1 91 ? -4.123 12.899 11.100 1.00 90.75 91 PRO A N 1
ATOM 614 C CA . PRO A 1 91 ? -3.471 12.122 10.050 1.00 90.75 91 PRO A CA 1
ATOM 615 C C . PRO A 1 91 ? -2.243 12.825 9.442 1.00 90.75 91 PRO A C 1
ATOM 617 O O . PRO A 1 91 ? -1.489 12.187 8.705 1.00 90.75 91 PRO A O 1
ATOM 620 N N . GLU A 1 92 ? -2.010 14.113 9.710 1.00 91.44 92 GLU A N 1
ATOM 621 C CA . GLU A 1 92 ? -0.980 14.897 9.012 1.00 91.44 92 GLU A CA 1
ATOM 622 C C . GLU A 1 92 ? 0.446 14.350 9.206 1.00 91.44 92 GLU A C 1
ATOM 624 O O . GLU A 1 92 ? 1.157 14.190 8.208 1.00 91.44 92 GLU A O 1
ATOM 629 N N . PRO A 1 93 ? 0.895 13.971 10.422 1.00 92.62 93 PRO A N 1
ATOM 630 C CA . PRO A 1 93 ? 2.249 13.455 10.613 1.00 92.62 93 PRO A CA 1
ATOM 631 C C . PRO A 1 93 ? 2.521 12.173 9.820 1.00 92.62 93 PRO A C 1
ATOM 633 O O . PRO A 1 93 ? 3.593 12.026 9.225 1.00 92.62 93 PRO A O 1
ATOM 636 N N . VAL A 1 94 ? 1.554 11.248 9.784 1.00 93.81 94 VAL A N 1
ATOM 637 C CA . VAL A 1 94 ? 1.708 9.985 9.050 1.00 93.81 94 VAL A CA 1
ATOM 638 C C . VAL A 1 94 ? 1.652 10.210 7.541 1.00 93.81 94 VAL A C 1
ATOM 640 O O . VAL A 1 94 ? 2.464 9.628 6.821 1.00 93.81 94 VAL A O 1
ATOM 643 N N . LEU A 1 95 ? 0.768 11.088 7.058 1.00 94.69 95 LEU A N 1
ATOM 644 C CA . LEU A 1 95 ? 0.673 11.423 5.636 1.00 94.69 95 LEU A CA 1
ATOM 645 C C . LEU A 1 95 ? 1.936 12.140 5.145 1.00 94.69 95 LEU A C 1
ATOM 647 O O . LEU A 1 95 ? 2.479 11.762 4.108 1.00 94.69 95 LEU A O 1
ATOM 651 N N . ALA A 1 96 ? 2.469 13.098 5.907 1.00 94.06 96 ALA A N 1
ATOM 652 C CA . ALA A 1 96 ? 3.712 13.789 5.572 1.00 94.06 96 ALA A CA 1
ATOM 653 C C . ALA A 1 96 ? 4.911 12.824 5.516 1.00 94.06 96 ALA A C 1
ATOM 655 O O . ALA A 1 96 ? 5.697 12.854 4.564 1.00 94.06 96 ALA A O 1
ATOM 656 N N . ALA A 1 97 ? 5.034 11.926 6.500 1.00 94.94 97 ALA A N 1
ATOM 657 C CA . ALA A 1 97 ? 6.092 10.918 6.526 1.00 94.94 97 ALA A CA 1
ATOM 658 C C . ALA A 1 97 ? 5.968 9.921 5.359 1.00 94.94 97 ALA A C 1
ATOM 660 O O . ALA A 1 97 ? 6.960 9.627 4.683 1.00 94.94 97 ALA A O 1
ATOM 661 N N . ALA A 1 98 ? 4.754 9.438 5.078 1.00 95.12 98 ALA A N 1
ATOM 662 C CA . ALA A 1 98 ? 4.479 8.538 3.962 1.00 95.12 98 ALA A CA 1
ATOM 663 C C . ALA A 1 98 ? 4.766 9.209 2.609 1.00 95.12 98 ALA A C 1
ATOM 665 O O . ALA A 1 98 ? 5.442 8.630 1.755 1.00 95.12 98 ALA A O 1
ATOM 666 N N . GLN A 1 99 ? 4.339 10.460 2.426 1.00 94.50 99 GLN A N 1
ATOM 667 C CA . GLN A 1 99 ? 4.601 11.231 1.214 1.00 94.50 99 GLN A CA 1
ATOM 668 C C . GLN A 1 99 ? 6.109 11.417 0.989 1.00 94.50 99 GLN A C 1
ATOM 670 O O . GLN A 1 99 ? 6.609 11.143 -0.106 1.00 94.50 99 GLN A O 1
ATOM 675 N N . ALA A 1 100 ? 6.852 11.820 2.025 1.00 94.19 100 ALA A N 1
ATOM 676 C CA . ALA A 1 100 ? 8.303 11.982 1.956 1.00 94.19 100 ALA A CA 1
ATOM 677 C C . ALA A 1 100 ? 9.014 10.665 1.597 1.00 94.19 100 ALA A C 1
ATOM 679 O O . ALA A 1 100 ? 9.885 10.648 0.717 1.00 94.19 100 ALA A O 1
ATOM 680 N N . MET A 1 101 ? 8.598 9.550 2.211 1.00 94.75 101 MET A N 1
ATOM 681 C CA . MET A 1 101 ? 9.073 8.212 1.860 1.00 94.75 101 MET A CA 1
ATOM 682 C C . MET A 1 101 ? 8.835 7.919 0.372 1.00 94.75 101 MET A C 1
ATOM 684 O O . MET A 1 101 ? 9.793 7.640 -0.350 1.00 94.75 101 MET A O 1
ATOM 688 N N . HIS A 1 102 ? 7.599 8.016 -0.124 1.00 93.69 102 HIS A N 1
ATOM 689 C CA . HIS A 1 102 ? 7.283 7.691 -1.521 1.00 93.69 102 HIS A CA 1
ATOM 690 C C . HIS A 1 102 ? 8.030 8.578 -2.529 1.00 93.69 102 HIS A C 1
ATOM 692 O O . HIS A 1 102 ? 8.528 8.076 -3.541 1.00 93.69 102 HIS A O 1
ATOM 698 N N . VAL A 1 103 ? 8.203 9.870 -2.233 1.00 90.88 103 VAL A N 1
ATOM 699 C CA . VAL A 1 103 ? 9.016 10.781 -3.057 1.00 90.88 103 VAL A CA 1
ATOM 700 C C . VAL A 1 103 ? 10.476 10.319 -3.127 1.00 90.88 103 VAL A C 1
ATOM 702 O O . VAL A 1 103 ? 11.081 10.342 -4.204 1.00 90.88 103 VAL A O 1
ATOM 705 N N . SER A 1 104 ? 11.054 9.876 -2.007 1.00 90.25 104 SER A N 1
ATOM 706 C CA . SER A 1 104 ? 12.433 9.371 -1.974 1.00 90.25 104 SER A CA 1
ATOM 707 C C . SER A 1 104 ? 12.606 8.072 -2.774 1.00 90.25 104 SER A C 1
ATOM 709 O O . SER A 1 104 ? 13.591 7.913 -3.504 1.00 90.25 104 SER A O 1
ATOM 711 N N . LEU A 1 105 ? 11.608 7.183 -2.735 1.00 88.31 105 LEU A N 1
ATOM 712 C CA . LEU A 1 105 ? 11.632 5.899 -3.437 1.00 88.31 105 LEU A CA 1
ATOM 713 C C . LEU A 1 105 ? 11.644 6.057 -4.961 1.00 88.31 105 LEU A C 1
ATOM 715 O O . LEU A 1 105 ? 12.255 5.238 -5.651 1.00 88.31 105 LEU A O 1
ATOM 719 N N . GLY A 1 106 ? 11.049 7.129 -5.492 1.00 82.88 106 GLY A N 1
ATOM 720 C CA . GLY A 1 106 ? 11.005 7.405 -6.930 1.00 82.88 106 GLY A CA 1
ATOM 721 C C . GLY A 1 106 ? 12.364 7.722 -7.575 1.00 82.88 106 GLY A C 1
ATOM 722 O O . GLY A 1 106 ? 12.493 7.645 -8.799 1.00 82.88 106 GLY A O 1
ATOM 723 N N . ARG A 1 107 ? 13.395 8.047 -6.784 1.00 80.81 107 ARG A N 1
ATOM 724 C CA . ARG A 1 107 ? 14.716 8.504 -7.259 1.00 80.81 107 ARG A CA 1
ATOM 725 C C . ARG A 1 107 ? 15.681 7.347 -7.553 1.00 80.81 107 ARG A C 1
ATOM 727 O O . ARG A 1 107 ? 16.757 7.272 -6.971 1.00 80.81 107 ARG A O 1
ATOM 734 N N . THR A 1 108 ? 15.300 6.422 -8.432 1.00 84.44 108 THR A N 1
ATOM 735 C CA . THR A 1 108 ? 16.189 5.336 -8.892 1.00 84.44 108 THR A CA 1
ATOM 736 C C . THR A 1 108 ? 15.830 4.861 -10.309 1.00 84.44 108 THR A C 1
ATOM 738 O O . THR A 1 108 ? 14.831 5.282 -10.915 1.00 84.44 108 THR A O 1
ATOM 741 N N . LEU A 1 109 ? 16.670 3.995 -10.879 1.00 89.06 109 LEU A N 1
ATOM 742 C CA . LEU A 1 109 ? 16.412 3.337 -12.159 1.00 89.06 109 LEU A CA 1
ATOM 743 C C . LEU A 1 109 ? 15.138 2.487 -12.085 1.00 89.06 109 LEU A C 1
ATOM 745 O O . LEU A 1 109 ? 14.651 2.153 -11.009 1.00 89.06 109 LEU A O 1
ATOM 749 N N . ILE A 1 110 ? 14.567 2.138 -13.238 1.00 90.88 110 ILE A N 1
ATOM 750 C CA . ILE A 1 110 ? 13.305 1.383 -13.274 1.00 90.88 110 ILE A CA 1
ATOM 751 C C . ILE A 1 110 ? 13.402 0.038 -12.538 1.00 90.88 110 ILE A C 1
ATOM 753 O O . ILE A 1 110 ? 12.472 -0.339 -11.839 1.00 90.88 110 ILE A O 1
ATOM 757 N N . THR A 1 111 ? 14.548 -0.639 -12.624 1.00 91.81 111 THR A N 1
ATOM 758 C CA . THR A 1 111 ? 14.818 -1.900 -11.921 1.00 91.81 111 THR A CA 1
ATOM 759 C C . THR A 1 111 ? 14.811 -1.725 -10.406 1.00 91.81 111 THR A C 1
ATOM 761 O O . THR A 1 111 ? 14.134 -2.473 -9.707 1.00 91.81 111 THR A O 1
ATOM 764 N N . GLY A 1 112 ? 15.487 -0.688 -9.901 1.00 92.19 112 GLY A N 1
ATOM 765 C CA . GLY A 1 112 ? 15.453 -0.322 -8.485 1.00 92.19 112 GLY A CA 1
ATOM 766 C C . GLY A 1 112 ? 14.049 0.072 -8.023 1.00 92.19 112 GLY A C 1
ATOM 767 O O . GLY A 1 112 ? 13.628 -0.324 -6.944 1.00 92.19 112 GLY A O 1
ATOM 768 N N . ARG A 1 113 ? 13.276 0.786 -8.855 1.00 92.81 113 ARG A N 1
ATOM 769 C CA . ARG A 1 113 ? 11.885 1.155 -8.541 1.00 92.81 113 ARG A CA 1
ATOM 770 C C . ARG A 1 113 ? 10.987 -0.073 -8.424 1.00 92.81 113 ARG A C 1
ATOM 772 O O . ARG A 1 113 ? 10.261 -0.178 -7.444 1.00 92.81 113 ARG A O 1
ATOM 779 N N . LEU A 1 114 ? 11.080 -1.013 -9.366 1.00 94.00 114 LEU A N 1
ATOM 780 C CA . LEU A 1 114 ? 10.349 -2.282 -9.305 1.00 94.00 114 LEU A CA 1
ATOM 781 C C . LEU A 1 114 ? 10.714 -3.083 -8.049 1.00 94.00 114 LEU A C 1
ATOM 783 O O . LEU A 1 114 ? 9.828 -3.608 -7.383 1.00 94.00 114 LEU A O 1
ATOM 787 N N . ALA A 1 115 ? 12.001 -3.126 -7.687 1.00 93.75 115 ALA A N 1
ATOM 788 C CA . ALA A 1 115 ? 12.446 -3.805 -6.475 1.00 93.75 115 ALA A CA 1
ATOM 789 C C . ALA A 1 115 ? 11.933 -3.143 -5.190 1.00 93.75 115 ALA A C 1
ATOM 791 O O . ALA A 1 115 ? 11.476 -3.834 -4.280 1.00 93.75 115 ALA A O 1
ATOM 792 N N . ARG A 1 116 ? 11.968 -1.808 -5.124 1.00 94.50 116 ARG A N 1
ATOM 793 C CA . ARG A 1 116 ? 11.431 -1.031 -3.998 1.00 94.50 116 ARG A CA 1
ATOM 794 C C . ARG A 1 116 ? 9.939 -1.268 -3.815 1.00 94.50 116 ARG A C 1
ATOM 796 O O . ARG A 1 116 ? 9.521 -1.526 -2.693 1.00 94.50 116 ARG A O 1
ATOM 803 N N . VAL A 1 117 ? 9.163 -1.212 -4.898 1.00 92.62 117 VAL A N 1
ATOM 804 C CA . VAL A 1 117 ? 7.711 -1.425 -4.844 1.00 92.62 117 VAL A CA 1
ATOM 805 C C . VAL A 1 117 ? 7.390 -2.866 -4.450 1.00 92.62 117 VAL A C 1
ATOM 807 O O . VAL A 1 117 ? 6.713 -3.060 -3.453 1.00 92.62 117 VAL A O 1
ATOM 810 N N . ALA A 1 118 ? 8.015 -3.877 -5.065 1.00 93.56 118 ALA A N 1
ATOM 811 C CA . ALA A 1 118 ? 7.852 -5.267 -4.617 1.00 93.56 118 ALA A CA 1
ATOM 812 C C . ALA A 1 118 ? 8.239 -5.461 -3.132 1.00 93.56 118 ALA A C 1
ATOM 814 O O . ALA A 1 118 ? 7.631 -6.248 -2.407 1.00 93.56 118 ALA A O 1
ATOM 815 N N . GLY A 1 119 ? 9.251 -4.727 -2.657 1.00 93.50 119 GLY A N 1
ATOM 816 C CA . GLY A 1 119 ? 9.624 -4.670 -1.248 1.00 93.50 119 GLY A CA 1
ATOM 817 C C . GLY A 1 119 ? 8.531 -4.076 -0.356 1.00 93.50 119 GLY A C 1
ATOM 818 O O . GLY A 1 119 ? 8.245 -4.658 0.692 1.00 93.50 119 GLY A O 1
ATOM 819 N N . LEU A 1 120 ? 7.918 -2.963 -0.762 1.00 94.12 120 LEU A N 1
ATOM 820 C CA . LEU A 1 120 ? 6.797 -2.338 -0.058 1.00 94.12 120 LEU A CA 1
ATOM 821 C C . LEU A 1 120 ? 5.554 -3.226 -0.059 1.00 94.12 120 LEU A C 1
ATOM 823 O O . LEU A 1 120 ? 5.041 -3.514 1.017 1.00 94.12 120 LEU A O 1
ATOM 827 N N . ASP A 1 121 ? 5.123 -3.728 -1.210 1.00 94.44 121 ASP A N 1
ATOM 828 C CA . ASP A 1 121 ? 3.898 -4.527 -1.332 1.00 94.44 121 ASP A CA 1
ATOM 829 C C . ASP A 1 121 ? 4.030 -5.832 -0.526 1.00 94.44 121 ASP A C 1
ATOM 831 O O . ASP A 1 121 ? 3.092 -6.280 0.129 1.00 94.44 121 ASP A O 1
ATOM 835 N N . SER A 1 122 ? 5.242 -6.405 -0.436 1.00 94.38 122 SER A N 1
ATOM 836 C CA . SER A 1 122 ? 5.509 -7.558 0.443 1.00 94.38 122 SER A CA 1
ATOM 837 C C . SER A 1 122 ? 5.364 -7.222 1.933 1.00 94.38 122 SER A C 1
ATOM 839 O O . SER A 1 122 ? 4.909 -8.046 2.733 1.00 94.38 122 SER A O 1
ATOM 841 N N . ALA A 1 123 ? 5.724 -5.999 2.320 1.00 94.50 123 ALA A N 1
ATOM 842 C CA . ALA A 1 123 ? 5.522 -5.495 3.667 1.00 94.50 123 ALA A CA 1
ATOM 843 C C . ALA A 1 123 ? 4.039 -5.199 3.941 1.00 94.50 123 ALA A C 1
ATOM 845 O O . ALA A 1 123 ? 3.538 -5.565 5.007 1.00 94.50 123 ALA A O 1
ATOM 846 N N . VAL A 1 124 ? 3.326 -4.615 2.976 1.00 94.62 124 VAL A N 1
ATOM 847 C CA . VAL A 1 124 ? 1.875 -4.390 3.037 1.00 94.62 124 VAL A CA 1
ATOM 848 C C . VAL A 1 124 ? 1.133 -5.719 3.156 1.00 94.62 124 VAL A C 1
ATOM 850 O O . VAL A 1 124 ? 0.294 -5.853 4.045 1.00 94.62 124 VAL A O 1
ATOM 853 N N . CYS A 1 125 ? 1.516 -6.748 2.394 1.00 95.38 125 CYS A N 1
ATOM 854 C CA . CYS A 1 125 ? 0.991 -8.107 2.548 1.00 95.38 125 CYS A CA 1
ATOM 855 C C . CYS A 1 125 ? 1.103 -8.589 4.001 1.00 95.38 125 CYS A C 1
ATOM 857 O O . CYS A 1 125 ? 0.131 -9.064 4.589 1.00 95.38 125 CYS A O 1
ATOM 859 N N . LEU A 1 126 ? 2.275 -8.424 4.627 1.00 95.06 126 LEU A N 1
ATOM 860 C CA . LEU A 1 126 ? 2.478 -8.825 6.018 1.00 95.06 126 LEU A CA 1
ATOM 861 C C . LEU A 1 126 ? 1.598 -8.025 6.992 1.00 95.06 126 LEU A C 1
ATOM 863 O O . LEU A 1 126 ? 1.036 -8.608 7.925 1.00 95.06 126 LEU A O 1
ATOM 867 N N . ILE A 1 127 ? 1.483 -6.709 6.791 1.00 95.56 127 ILE A N 1
ATOM 868 C CA . ILE A 1 127 ? 0.630 -5.818 7.590 1.00 95.56 127 ILE A CA 1
ATOM 869 C C . ILE A 1 127 ? -0.828 -6.265 7.486 1.00 95.56 127 ILE A C 1
ATOM 871 O O . ILE A 1 127 ? -1.452 -6.558 8.509 1.00 95.56 127 ILE A O 1
ATOM 875 N N . LEU A 1 128 ? -1.347 -6.398 6.265 1.00 96.06 128 LEU A N 1
ATOM 876 C CA . LEU A 1 128 ? -2.714 -6.831 5.997 1.00 96.06 128 LEU A CA 1
ATOM 877 C C . LEU A 1 128 ? -2.978 -8.214 6.588 1.00 96.06 128 LEU A C 1
ATOM 879 O O . LEU A 1 128 ? -3.976 -8.396 7.278 1.00 96.06 128 LEU A O 1
ATOM 883 N N . ALA A 1 129 ? -2.056 -9.168 6.437 1.00 95.81 129 ALA A N 1
ATOM 884 C CA . ALA A 1 129 ? -2.178 -10.484 7.052 1.00 95.81 129 ALA A CA 1
ATOM 885 C C . ALA A 1 129 ? -2.270 -10.413 8.588 1.00 95.81 129 ALA A C 1
ATOM 887 O O . ALA A 1 129 ? -2.982 -11.213 9.198 1.00 95.81 129 ALA A O 1
ATOM 888 N N . ARG A 1 130 ? -1.560 -9.480 9.245 1.00 95.81 130 ARG A N 1
ATOM 889 C CA . ARG A 1 130 ? -1.661 -9.278 10.703 1.00 95.81 130 ARG A CA 1
ATOM 890 C C . ARG A 1 130 ? -2.992 -8.660 11.102 1.00 95.81 130 ARG A C 1
ATOM 892 O O . ARG A 1 130 ? -3.605 -9.166 12.037 1.00 95.81 130 ARG A O 1
ATOM 899 N N . VAL A 1 131 ? -3.421 -7.616 10.399 1.00 95.69 131 VAL A N 1
ATOM 900 C CA . VAL A 1 131 ? -4.681 -6.911 10.663 1.00 95.69 131 VAL A CA 1
ATOM 901 C C . VAL A 1 131 ? -5.874 -7.835 10.426 1.00 95.69 131 VAL A C 1
ATOM 903 O O . VAL A 1 131 ? -6.727 -7.969 11.295 1.00 95.69 131 VAL A O 1
ATOM 906 N N . LEU A 1 132 ? -5.899 -8.569 9.311 1.00 95.62 132 LEU A N 1
ATOM 907 C CA . LEU A 1 132 ? -6.980 -9.493 8.953 1.00 95.62 132 LEU A CA 1
ATOM 908 C C . LEU A 1 132 ? -7.233 -10.577 10.003 1.00 95.62 132 LEU A C 1
ATOM 910 O O . LEU A 1 132 ? -8.379 -10.966 10.200 1.00 95.62 132 LEU A O 1
ATOM 914 N N . ARG A 1 133 ? -6.195 -11.039 10.714 1.00 95.12 133 ARG A N 1
ATOM 915 C CA . ARG A 1 133 ? -6.351 -12.002 11.822 1.00 95.12 133 ARG A CA 1
ATOM 916 C C . ARG A 1 133 ? -7.088 -11.431 13.034 1.00 95.12 133 ARG A C 1
ATOM 918 O O . ARG A 1 133 ? -7.442 -12.191 13.928 1.00 95.12 133 ARG A O 1
ATOM 925 N N . ARG A 1 134 ? -7.248 -10.111 13.105 1.00 93.94 134 ARG A N 1
ATOM 926 C CA . ARG A 1 134 ? -7.871 -9.392 14.224 1.00 93.94 134 ARG A CA 1
ATOM 927 C C . ARG A 1 134 ? -9.259 -8.869 13.890 1.00 93.94 134 ARG A C 1
ATOM 929 O O . ARG A 1 134 ? -9.990 -8.490 14.796 1.00 93.94 134 ARG A O 1
ATOM 936 N N . LEU A 1 135 ? -9.631 -8.876 12.613 1.00 92.31 135 LEU A N 1
ATOM 937 C CA . LEU A 1 135 ? -10.952 -8.455 12.170 1.00 92.31 135 LEU A CA 1
ATOM 938 C C . LEU A 1 135 ? -11.933 -9.636 12.153 1.00 92.31 135 LEU A C 1
ATOM 940 O O . LEU A 1 135 ? -11.532 -10.767 11.861 1.00 92.31 135 LEU A O 1
ATOM 944 N N . PRO A 1 136 ? -13.235 -9.393 12.388 1.00 90.88 136 PRO A N 1
ATOM 945 C CA . PRO A 1 136 ? -14.263 -10.404 12.183 1.00 90.88 136 PRO A CA 1
ATOM 946 C C . PRO A 1 136 ? -14.246 -10.890 10.732 1.00 90.88 136 PRO A C 1
ATOM 948 O O . PRO A 1 136 ? -14.367 -10.092 9.799 1.00 90.88 136 PRO A O 1
ATOM 951 N N . ALA A 1 137 ? -14.115 -12.202 10.524 1.00 87.75 137 ALA A N 1
ATOM 952 C CA . ALA A 1 137 ? -13.912 -12.766 9.190 1.00 87.75 137 ALA A CA 1
ATOM 953 C C . ALA A 1 137 ? -15.039 -12.411 8.201 1.00 87.75 137 ALA A C 1
ATOM 955 O O . ALA A 1 137 ? -14.752 -12.181 7.026 1.00 87.75 137 ALA A O 1
ATOM 956 N N . ALA A 1 138 ? -16.283 -12.329 8.678 1.00 87.25 138 ALA A N 1
ATOM 957 C CA . ALA A 1 138 ? -17.467 -12.011 7.881 1.00 87.25 138 ALA A CA 1
ATOM 958 C C . ALA A 1 138 ? -17.678 -10.506 7.630 1.00 87.25 138 ALA A C 1
ATOM 960 O O . ALA A 1 138 ? -18.542 -10.163 6.833 1.00 87.25 138 ALA A O 1
ATOM 961 N N . SER A 1 139 ? -16.902 -9.623 8.271 1.00 89.31 139 SER A N 1
ATOM 962 C CA . SER A 1 139 ? -17.059 -8.175 8.084 1.00 89.31 139 SER A CA 1
ATOM 963 C C . SER A 1 139 ? -16.711 -7.748 6.658 1.00 89.31 139 SER A C 1
ATOM 965 O O . SER A 1 139 ? -15.771 -8.266 6.036 1.00 89.31 139 SER A O 1
ATOM 967 N N . ASP A 1 140 ? -17.422 -6.738 6.162 1.00 88.94 140 ASP A N 1
ATOM 968 C CA . ASP A 1 140 ? -17.141 -6.135 4.860 1.00 88.94 140 ASP A CA 1
ATOM 969 C C . ASP A 1 140 ? -15.736 -5.534 4.784 1.00 88.94 140 ASP A C 1
ATOM 971 O O . ASP A 1 140 ? -15.040 -5.693 3.777 1.00 88.94 140 ASP A O 1
ATOM 975 N N . THR A 1 141 ? -15.258 -4.946 5.880 1.00 91.81 141 THR A N 1
ATOM 976 C CA . THR A 1 141 ? -13.873 -4.490 6.006 1.00 91.81 141 THR A CA 1
ATOM 977 C C . THR A 1 141 ? -12.878 -5.624 5.768 1.00 91.81 141 THR A C 1
ATOM 979 O O . THR A 1 141 ? -11.965 -5.483 4.954 1.00 91.81 141 THR A O 1
ATOM 982 N N . ALA A 1 142 ? -13.052 -6.775 6.427 1.00 93.12 142 ALA A N 1
ATOM 983 C CA . ALA A 1 142 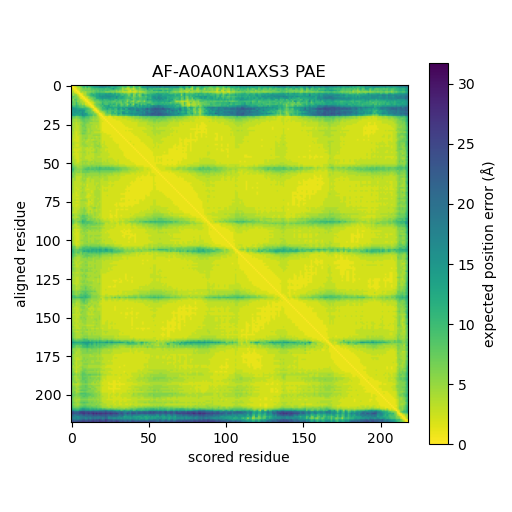? -12.150 -7.908 6.240 1.00 93.12 142 ALA A CA 1
ATOM 984 C C . ALA A 1 142 ? -12.219 -8.464 4.810 1.00 93.12 142 ALA A C 1
ATOM 986 O O . ALA A 1 142 ? -11.202 -8.894 4.267 1.00 93.12 142 ALA A O 1
ATOM 987 N N . ARG A 1 143 ? -13.392 -8.434 4.167 1.00 92.75 143 ARG A N 1
ATOM 988 C CA . ARG A 1 143 ? -13.559 -8.824 2.758 1.00 92.75 143 ARG A CA 1
ATOM 989 C C . ARG A 1 143 ? -12.778 -7.908 1.815 1.00 92.75 143 ARG A C 1
ATOM 991 O O . ARG A 1 143 ? -12.070 -8.420 0.949 1.00 92.75 143 ARG A O 1
ATOM 998 N N . VAL A 1 144 ? -12.866 -6.591 2.001 1.00 93.19 144 VAL A N 1
ATOM 999 C CA . VAL A 1 144 ? -12.109 -5.609 1.208 1.00 93.19 144 VAL A CA 1
ATOM 1000 C C . VAL A 1 144 ? -10.604 -5.794 1.407 1.00 93.19 144 VAL A C 1
ATOM 1002 O O . VAL A 1 144 ? -9.880 -5.958 0.429 1.00 93.19 144 VAL A O 1
ATOM 1005 N N . LEU A 1 145 ? -10.134 -5.862 2.655 1.00 95.06 145 LEU A N 1
ATOM 1006 C CA . LEU A 1 145 ? -8.704 -6.011 2.942 1.00 95.06 145 LEU A CA 1
ATOM 1007 C C . LEU A 1 145 ? -8.136 -7.361 2.472 1.00 95.06 145 LEU A C 1
ATOM 1009 O O . LEU A 1 145 ? -6.976 -7.422 2.079 1.00 95.06 145 LEU A O 1
ATOM 1013 N N . ARG A 1 146 ? -8.934 -8.441 2.457 1.00 95.94 146 ARG A N 1
ATOM 1014 C CA . ARG A 1 146 ? -8.523 -9.728 1.860 1.00 95.94 146 ARG A CA 1
ATOM 1015 C C . ARG A 1 146 ? -8.329 -9.634 0.355 1.00 95.94 146 ARG A C 1
ATOM 1017 O O . ARG A 1 146 ? -7.410 -10.263 -0.159 1.00 95.94 146 ARG A O 1
ATOM 1024 N N . ARG A 1 147 ? -9.202 -8.892 -0.333 1.00 95.69 147 ARG A N 1
ATOM 1025 C CA . ARG A 1 147 ? -9.070 -8.664 -1.773 1.00 95.69 147 ARG A CA 1
ATOM 1026 C C . ARG A 1 147 ? -7.769 -7.925 -2.066 1.00 95.69 147 ARG A C 1
ATOM 1028 O O . ARG A 1 147 ? -6.963 -8.459 -2.813 1.00 95.69 147 ARG A O 1
ATOM 1035 N N . ILE A 1 148 ? -7.549 -6.794 -1.391 1.00 95.94 148 ILE A N 1
ATOM 1036 C CA . ILE A 1 148 ? -6.314 -6.008 -1.521 1.00 95.94 148 ILE A CA 1
ATOM 1037 C C . ILE A 1 148 ? -5.105 -6.909 -1.247 1.00 95.94 148 ILE A C 1
ATOM 1039 O O . ILE A 1 148 ? -4.268 -7.083 -2.114 1.00 95.94 148 ILE A O 1
ATOM 1043 N N . HIS A 1 149 ? -5.078 -7.628 -0.121 1.00 96.81 149 HIS A N 1
ATOM 1044 C CA . HIS A 1 149 ? -3.982 -8.546 0.218 1.00 96.81 149 HIS A CA 1
ATOM 1045 C C . HIS A 1 149 ? -3.664 -9.593 -0.870 1.00 96.81 149 HIS A C 1
ATOM 1047 O O . HIS A 1 149 ? -2.501 -9.932 -1.080 1.00 96.81 149 HIS A O 1
ATOM 1053 N N . ALA A 1 150 ? -4.681 -10.149 -1.536 1.00 96.00 150 ALA A N 1
ATOM 1054 C CA . ALA A 1 150 ? -4.469 -11.107 -2.619 1.00 96.00 150 ALA A CA 1
ATOM 1055 C C . ALA A 1 150 ? -3.891 -10.439 -3.876 1.00 96.00 150 ALA A C 1
ATOM 1057 O O . ALA A 1 150 ? -3.027 -11.022 -4.537 1.00 96.00 150 ALA A O 1
ATOM 1058 N N . ASP A 1 151 ? -4.353 -9.228 -4.185 1.00 96.81 151 ASP A N 1
ATOM 1059 C CA . ASP A 1 151 ? -3.846 -8.429 -5.294 1.00 96.81 151 ASP A CA 1
ATOM 1060 C C . ASP A 1 151 ? -2.394 -7.983 -5.035 1.00 96.81 151 ASP A C 1
ATOM 1062 O O . ASP A 1 151 ? -1.544 -8.250 -5.885 1.00 96.81 151 ASP A O 1
ATOM 1066 N N . GLU A 1 152 ? -2.065 -7.506 -3.829 1.00 95.31 152 GLU A N 1
ATOM 1067 C CA . GLU A 1 152 ? -0.693 -7.157 -3.420 1.00 95.31 152 GLU A CA 1
ATOM 1068 C C . GLU A 1 152 ? 0.283 -8.326 -3.609 1.00 95.31 152 GLU A C 1
ATOM 1070 O O . GLU A 1 152 ? 1.372 -8.181 -4.164 1.00 95.31 152 GLU A O 1
ATOM 1075 N N . ALA A 1 153 ? -0.105 -9.539 -3.201 1.00 94.69 153 ALA A N 1
ATOM 1076 C CA . ALA A 1 153 ? 0.747 -10.718 -3.360 1.00 94.69 153 ALA A CA 1
ATOM 1077 C C . ALA A 1 153 ? 1.037 -11.025 -4.841 1.00 94.69 153 ALA A C 1
ATOM 1079 O O . ALA A 1 153 ? 2.147 -11.435 -5.202 1.00 94.69 153 ALA A O 1
ATOM 1080 N N . ARG A 1 154 ? 0.052 -10.806 -5.720 1.00 95.88 154 ARG A N 1
ATOM 1081 C CA . ARG A 1 154 ? 0.227 -10.921 -7.172 1.00 95.88 154 ARG A CA 1
ATOM 1082 C C . ARG A 1 154 ? 1.114 -9.798 -7.710 1.00 95.88 154 ARG A C 1
ATOM 1084 O O . ARG A 1 154 ? 1.956 -10.067 -8.569 1.00 95.88 154 ARG A O 1
ATOM 1091 N N . HIS A 1 155 ? 0.953 -8.569 -7.230 1.00 95.56 155 HIS A N 1
ATOM 1092 C CA . HIS A 1 155 ? 1.767 -7.420 -7.636 1.00 95.56 155 HIS A CA 1
ATOM 1093 C C . HIS A 1 155 ? 3.239 -7.618 -7.274 1.00 95.56 155 HIS A C 1
ATOM 1095 O O . HIS A 1 155 ? 4.095 -7.470 -8.151 1.00 95.56 155 HIS A O 1
ATOM 1101 N N . VAL A 1 156 ? 3.524 -8.104 -6.060 1.00 94.94 156 VAL A N 1
ATOM 1102 C CA . VAL A 1 156 ? 4.865 -8.524 -5.615 1.00 94.94 156 VAL A CA 1
ATOM 1103 C C . VAL A 1 156 ? 5.493 -9.503 -6.604 1.00 94.94 156 VAL A C 1
ATOM 1105 O O . VAL A 1 156 ? 6.632 -9.306 -7.031 1.00 94.94 156 VAL A O 1
ATOM 1108 N N . ALA A 1 157 ? 4.761 -10.554 -6.986 1.00 94.00 157 ALA A N 1
ATOM 1109 C CA . ALA A 1 157 ? 5.268 -11.567 -7.906 1.00 94.00 157 ALA A CA 1
ATOM 1110 C C . ALA A 1 157 ? 5.567 -10.980 -9.295 1.00 94.00 157 ALA A C 1
ATOM 1112 O O . ALA A 1 157 ? 6.628 -11.234 -9.865 1.00 94.00 157 ALA A O 1
ATOM 1113 N N . ILE A 1 158 ? 4.664 -10.159 -9.839 1.00 95.00 158 ILE A N 1
ATOM 1114 C CA . ILE A 1 158 ? 4.833 -9.544 -11.162 1.00 95.00 158 ILE A CA 1
ATOM 1115 C C . ILE A 1 158 ? 6.009 -8.560 -11.164 1.00 95.00 158 ILE A C 1
ATOM 1117 O O . ILE A 1 158 ? 6.911 -8.686 -11.995 1.00 95.00 158 ILE A O 1
ATOM 1121 N N . ALA A 1 159 ? 6.020 -7.594 -10.243 1.00 94.12 159 ALA A N 1
ATOM 1122 C CA . ALA A 1 159 ? 7.072 -6.585 -10.156 1.00 94.12 159 ALA A CA 1
ATOM 1123 C C . ALA A 1 159 ? 8.433 -7.232 -9.865 1.00 94.12 159 ALA A C 1
ATOM 1125 O O . ALA A 1 159 ? 9.438 -6.868 -10.483 1.00 94.12 159 ALA A O 1
ATOM 1126 N N . GLY A 1 160 ? 8.447 -8.244 -8.994 1.00 93.19 160 GLY A N 1
ATOM 1127 C CA . GLY A 1 160 ? 9.630 -9.028 -8.671 1.00 93.19 160 GLY A CA 1
ATOM 1128 C C . GLY A 1 160 ? 10.212 -9.755 -9.884 1.00 93.19 160 GLY A C 1
ATOM 1129 O O . GLY A 1 160 ? 11.407 -9.636 -10.153 1.00 93.19 160 GLY A O 1
ATOM 1130 N N . ASN A 1 161 ? 9.371 -10.438 -10.666 1.00 93.06 161 ASN A N 1
ATOM 1131 C CA . ASN A 1 161 ? 9.798 -11.160 -11.868 1.00 93.06 161 ASN A CA 1
ATOM 1132 C C . ASN A 1 161 ? 10.336 -10.218 -12.953 1.00 93.06 161 ASN A C 1
ATOM 1134 O O . ASN A 1 161 ? 11.362 -10.508 -13.571 1.00 93.06 161 ASN A O 1
ATOM 1138 N N . ILE A 1 162 ? 9.688 -9.067 -13.165 1.00 93.88 162 ILE A N 1
ATOM 1139 C CA . ILE A 1 162 ? 10.173 -8.060 -14.122 1.00 93.88 162 ILE A CA 1
ATOM 1140 C C . ILE A 1 162 ? 11.529 -7.510 -13.659 1.00 93.88 162 ILE A C 1
ATOM 1142 O O . ILE A 1 162 ? 12.456 -7.418 -14.461 1.00 93.88 162 ILE A O 1
ATOM 1146 N N . ALA A 1 163 ? 11.673 -7.184 -12.370 1.00 92.75 163 ALA A N 1
ATOM 1147 C CA . ALA A 1 163 ? 12.935 -6.702 -11.814 1.00 92.75 163 ALA A CA 1
ATOM 1148 C C . ALA A 1 163 ? 14.064 -7.734 -11.967 1.00 92.75 163 ALA A C 1
ATOM 1150 O O . ALA A 1 163 ? 15.149 -7.382 -12.433 1.00 92.75 163 ALA A O 1
ATOM 1151 N N . ALA A 1 164 ? 13.801 -9.000 -11.630 1.00 90.69 164 ALA A N 1
ATOM 1152 C CA . ALA A 1 164 ? 14.765 -10.095 -11.738 1.00 90.69 164 ALA A CA 1
ATOM 1153 C C . ALA A 1 164 ? 15.230 -10.331 -13.184 1.00 90.69 164 ALA A C 1
ATOM 1155 O O . ALA A 1 164 ? 16.408 -10.590 -13.410 1.00 90.69 164 ALA A O 1
ATOM 1156 N N . GLY A 1 165 ? 14.343 -10.165 -14.170 1.00 90.25 165 GLY A N 1
ATOM 1157 C CA . GLY A 1 165 ? 14.695 -10.262 -15.590 1.00 90.25 165 GLY A CA 1
ATOM 1158 C C . GLY A 1 165 ? 15.566 -9.113 -16.119 1.00 90.25 165 GLY A C 1
ATOM 1159 O O . GLY A 1 165 ? 16.051 -9.187 -17.245 1.00 90.25 165 GLY A O 1
ATOM 1160 N N . MET A 1 166 ? 15.758 -8.044 -15.340 1.00 88.06 166 MET A N 1
ATOM 1161 C CA . MET A 1 166 ? 16.456 -6.825 -15.766 1.00 88.06 166 MET A CA 1
ATOM 1162 C C . MET A 1 166 ? 17.671 -6.459 -14.899 1.00 88.06 166 MET A C 1
ATOM 1164 O O . MET A 1 166 ? 18.449 -5.589 -15.291 1.00 88.06 166 MET A O 1
ATOM 1168 N N . GLY A 1 167 ? 17.802 -7.030 -13.700 1.00 84.94 167 GLY A N 1
ATOM 1169 C CA . GLY A 1 167 ? 18.702 -6.531 -12.662 1.00 84.94 167 GLY A CA 1
ATOM 1170 C C . GLY A 1 167 ? 19.573 -7.596 -12.006 1.00 84.94 167 GLY A C 1
ATOM 1171 O O . GLY A 1 167 ? 19.361 -8.796 -12.144 1.00 84.94 167 GLY A O 1
ATOM 1172 N N . VAL A 1 168 ? 20.563 -7.128 -11.245 1.00 83.69 168 VAL A N 1
ATOM 1173 C CA . VAL A 1 168 ? 21.429 -7.988 -10.430 1.00 83.69 168 VAL A CA 1
ATOM 1174 C C . VAL A 1 168 ? 20.734 -8.289 -9.107 1.00 83.69 168 VAL A C 1
ATOM 1176 O O . VAL A 1 168 ? 20.404 -7.374 -8.356 1.00 83.69 168 VAL A O 1
ATOM 1179 N N . MET A 1 169 ? 20.552 -9.574 -8.804 1.00 86.25 169 MET A N 1
ATOM 1180 C CA . MET A 1 169 ? 19.704 -10.033 -7.699 1.00 86.25 169 MET A CA 1
ATOM 1181 C C . MET A 1 169 ? 20.057 -9.433 -6.328 1.00 86.25 169 MET A C 1
ATOM 1183 O O . MET A 1 169 ? 19.165 -9.127 -5.542 1.00 86.25 169 MET A O 1
ATOM 1187 N N . THR A 1 170 ? 21.346 -9.246 -6.032 1.00 86.06 170 THR A N 1
ATOM 1188 C CA . THR A 1 170 ? 21.805 -8.632 -4.774 1.00 86.06 170 THR A CA 1
ATOM 1189 C C . THR A 1 170 ? 21.354 -7.178 -4.659 1.00 86.06 170 THR A C 1
ATOM 1191 O O . THR A 1 170 ? 20.712 -6.822 -3.678 1.00 86.06 170 THR A O 1
ATOM 1194 N N . ALA A 1 171 ? 21.565 -6.376 -5.704 1.00 89.00 171 ALA A N 1
ATOM 1195 C CA . ALA A 1 171 ? 21.128 -4.983 -5.737 1.00 89.00 171 ALA A CA 1
ATOM 1196 C C . ALA A 1 171 ? 19.599 -4.847 -5.611 1.00 89.00 171 ALA A C 1
ATOM 1198 O O . ALA A 1 171 ? 19.110 -3.937 -4.948 1.00 89.00 171 ALA A O 1
ATOM 1199 N N . LEU A 1 172 ? 18.827 -5.770 -6.201 1.00 91.00 172 LEU A N 1
ATOM 1200 C CA . LEU A 1 172 ? 17.364 -5.780 -6.054 1.00 91.00 172 LEU A CA 1
ATOM 1201 C C . LEU A 1 172 ? 16.939 -6.064 -4.605 1.00 91.00 172 LEU A C 1
ATOM 1203 O O . LEU A 1 172 ? 16.024 -5.422 -4.088 1.00 91.00 172 LEU A O 1
ATOM 1207 N N . LYS A 1 173 ? 17.615 -7.001 -3.929 1.00 90.69 173 LYS A N 1
ATOM 1208 C CA . LYS A 1 173 ? 17.363 -7.304 -2.512 1.00 90.69 173 LYS A CA 1
ATOM 1209 C C . LYS A 1 173 ? 17.662 -6.103 -1.616 1.00 90.69 173 LYS A C 1
ATOM 1211 O O . LYS A 1 173 ? 16.850 -5.816 -0.735 1.00 90.69 173 LYS A O 1
ATOM 1216 N N . ASP A 1 174 ? 18.755 -5.390 -1.877 1.00 91.56 174 ASP A N 1
ATOM 1217 C CA . ASP A 1 174 ? 19.140 -4.188 -1.129 1.00 91.56 174 ASP A CA 1
ATOM 1218 C C . ASP A 1 174 ? 18.119 -3.059 -1.314 1.00 91.56 174 ASP A C 1
ATOM 1220 O O . ASP A 1 174 ? 17.669 -2.457 -0.339 1.00 91.56 174 ASP A O 1
ATOM 1224 N N . GLU A 1 175 ? 17.670 -2.822 -2.549 1.00 93.62 175 GLU A N 1
ATOM 1225 C CA . GLU A 1 175 ? 16.647 -1.814 -2.851 1.00 93.62 175 GLU A CA 1
ATOM 1226 C C . GLU A 1 175 ? 15.303 -2.132 -2.179 1.00 93.62 175 GLU A C 1
ATOM 1228 O O . GLU A 1 175 ? 14.652 -1.251 -1.608 1.00 93.62 175 GLU A O 1
ATOM 1233 N N . ALA A 1 176 ? 14.897 -3.403 -2.180 1.00 92.88 176 ALA A N 1
ATOM 1234 C CA . ALA A 1 176 ? 13.692 -3.837 -1.485 1.00 92.88 176 ALA A CA 1
ATOM 1235 C C . ALA A 1 176 ? 13.823 -3.699 0.041 1.00 92.88 176 ALA A C 1
ATOM 1237 O O . ALA A 1 176 ? 12.874 -3.284 0.707 1.00 92.88 176 ALA A O 1
ATOM 1238 N N . ALA A 1 177 ? 14.986 -4.036 0.609 1.00 91.69 177 ALA A N 1
ATOM 1239 C CA . ALA A 1 177 ? 15.260 -3.871 2.035 1.00 91.69 177 ALA A CA 1
ATOM 1240 C C . ALA A 1 177 ? 15.240 -2.399 2.455 1.00 91.69 177 ALA A C 1
ATOM 1242 O O . ALA A 1 177 ? 14.624 -2.059 3.466 1.00 91.69 177 ALA A O 1
ATOM 1243 N N . HIS A 1 178 ? 15.837 -1.524 1.645 1.00 92.62 178 HIS A N 1
ATOM 1244 C CA . HIS A 1 178 ? 15.805 -0.085 1.860 1.00 92.62 178 HIS A CA 1
ATOM 1245 C C . HIS A 1 178 ? 14.367 0.448 1.907 1.00 92.62 178 HIS A C 1
ATOM 1247 O O . HIS A 1 178 ? 14.005 1.157 2.847 1.00 92.62 178 HIS A O 1
ATOM 1253 N N . ALA A 1 179 ? 13.518 0.050 0.954 1.00 93.69 179 ALA A N 1
ATOM 1254 C CA . ALA A 1 179 ? 12.123 0.480 0.934 1.00 93.69 179 ALA A CA 1
ATOM 1255 C C . ALA A 1 179 ? 11.344 0.040 2.184 1.00 93.69 179 ALA A C 1
ATOM 1257 O O . ALA A 1 179 ? 10.622 0.839 2.781 1.00 93.69 179 ALA A O 1
ATOM 1258 N N . ARG A 1 180 ? 11.542 -1.204 2.638 1.00 93.44 180 ARG A N 1
ATOM 1259 C CA . ARG A 1 180 ? 10.920 -1.698 3.876 1.00 93.44 180 ARG A CA 1
ATOM 1260 C C . ARG A 1 180 ? 11.405 -0.955 5.116 1.00 93.44 180 ARG A C 1
ATOM 1262 O O . ARG A 1 180 ? 10.600 -0.676 5.999 1.00 93.44 180 ARG A O 1
ATOM 1269 N N . ALA A 1 181 ? 12.694 -0.624 5.190 1.00 92.38 181 ALA A N 1
ATOM 1270 C CA . ALA A 1 181 ? 13.245 0.135 6.310 1.00 92.38 181 ALA A CA 1
ATOM 1271 C C . ALA A 1 181 ? 12.603 1.528 6.421 1.00 92.38 181 ALA A C 1
ATOM 1273 O O . ALA A 1 181 ? 12.275 1.966 7.523 1.00 92.38 181 ALA A O 1
ATOM 1274 N N . LEU A 1 182 ? 12.352 2.189 5.286 1.00 93.88 182 LEU A N 1
ATOM 1275 C CA . LEU A 1 182 ? 11.628 3.459 5.269 1.00 93.88 182 LEU A CA 1
ATOM 1276 C C . LEU A 1 182 ? 10.177 3.294 5.746 1.00 93.88 182 LEU A C 1
ATOM 1278 O O . LEU A 1 182 ? 9.728 4.064 6.591 1.00 93.88 182 LEU A O 1
ATOM 1282 N N . LEU A 1 183 ? 9.467 2.254 5.294 1.00 94.69 183 LEU A N 1
ATOM 1283 C CA . LEU A 1 183 ? 8.099 1.984 5.754 1.00 94.69 183 LEU A CA 1
ATOM 1284 C C . LEU A 1 183 ? 8.039 1.699 7.263 1.00 94.69 183 LEU A C 1
ATOM 1286 O O . LEU A 1 183 ? 7.120 2.157 7.938 1.00 94.69 183 LEU A O 1
ATOM 1290 N N . VAL A 1 184 ? 9.028 0.991 7.817 1.00 93.62 184 VAL A N 1
ATOM 1291 C CA . VAL A 1 184 ? 9.142 0.761 9.269 1.00 93.62 184 VAL A CA 1
ATOM 1292 C C . VAL A 1 184 ? 9.224 2.079 10.043 1.00 93.62 184 VAL A C 1
ATOM 1294 O O . VAL A 1 184 ? 8.603 2.188 11.102 1.00 93.62 184 VAL A O 1
ATOM 1297 N N . ALA A 1 185 ? 9.941 3.078 9.519 1.00 92.25 185 ALA A N 1
ATOM 1298 C CA . ALA A 1 185 ? 9.994 4.405 10.128 1.00 92.25 185 ALA A CA 1
ATOM 1299 C C . ALA A 1 185 ? 8.617 5.089 10.100 1.00 92.25 185 ALA A C 1
ATOM 1301 O O . ALA A 1 185 ? 8.171 5.595 11.128 1.00 92.25 185 ALA A O 1
ATOM 1302 N N . VAL A 1 186 ? 7.899 5.017 8.972 1.00 93.88 186 VAL A N 1
ATOM 1303 C CA . VAL A 1 186 ? 6.549 5.596 8.840 1.00 93.88 186 VAL A CA 1
ATOM 1304 C C . VAL A 1 186 ? 5.542 4.917 9.780 1.00 93.88 186 VAL A C 1
ATOM 1306 O O . VAL A 1 186 ? 4.770 5.593 10.456 1.00 93.88 186 VAL A O 1
ATOM 1309 N N . ILE A 1 187 ? 5.593 3.587 9.911 1.00 92.12 187 ILE A N 1
ATOM 1310 C CA . ILE A 1 187 ? 4.751 2.816 10.847 1.00 92.12 187 ILE A CA 1
ATOM 1311 C C . ILE A 1 187 ? 4.957 3.255 12.302 1.00 92.12 187 ILE A C 1
ATOM 1313 O O . ILE A 1 187 ? 4.049 3.112 13.121 1.00 92.12 187 ILE A O 1
ATOM 1317 N N . GLY A 1 188 ? 6.122 3.821 12.636 1.00 90.94 188 GLY A N 1
ATOM 1318 C CA . GLY A 1 188 ? 6.385 4.417 13.944 1.00 90.94 188 GLY A CA 1
ATOM 1319 C C . GLY A 1 188 ? 5.324 5.435 14.375 1.00 90.94 188 GLY A C 1
ATOM 1320 O O . GLY A 1 188 ? 4.979 5.463 15.554 1.00 90.94 188 GLY A O 1
ATOM 1321 N N . HIS A 1 189 ? 4.748 6.187 13.432 1.00 92.44 189 HIS A N 1
ATOM 1322 C CA . HIS A 1 189 ? 3.733 7.209 13.706 1.00 92.44 189 HIS A CA 1
ATOM 1323 C C . HIS A 1 189 ? 2.359 6.635 14.081 1.00 92.44 189 HIS A C 1
ATOM 1325 O O . HIS A 1 189 ? 1.607 7.283 14.796 1.00 92.44 189 HIS A O 1
ATOM 1331 N N . VAL A 1 190 ? 2.046 5.410 13.651 1.00 93.31 190 VAL A N 1
ATOM 1332 C CA . VAL A 1 190 ? 0.742 4.752 13.875 1.00 93.31 190 VAL A CA 1
ATOM 1333 C C . VAL A 1 190 ? 0.860 3.513 14.768 1.00 93.31 190 VAL A C 1
ATOM 1335 O O . VAL A 1 190 ? 0.005 2.629 14.762 1.00 93.31 190 VAL A O 1
ATOM 1338 N N . GLY A 1 191 ? 1.931 3.424 15.564 1.00 93.19 191 GLY A N 1
ATOM 1339 C CA . GLY A 1 191 ? 2.187 2.274 16.434 1.00 93.19 191 GLY A CA 1
ATOM 1340 C C . GLY A 1 191 ? 1.055 2.005 17.431 1.00 93.19 191 GLY A C 1
ATOM 1341 O O . GLY A 1 191 ? 0.610 0.869 17.552 1.00 93.19 191 GLY A O 1
ATOM 1342 N N . ALA A 1 192 ? 0.536 3.043 18.093 1.00 93.81 192 ALA A N 1
ATOM 1343 C CA . ALA A 1 192 ? -0.575 2.899 19.041 1.00 93.81 192 ALA A CA 1
ATOM 1344 C C . ALA A 1 192 ? -1.858 2.375 18.370 1.00 93.81 192 ALA A C 1
ATOM 1346 O O . ALA A 1 192 ? -2.588 1.579 18.955 1.00 93.81 192 ALA A O 1
ATOM 1347 N N . ALA A 1 193 ? -2.105 2.762 17.117 1.00 95.25 193 ALA A N 1
ATOM 1348 C CA . ALA A 1 193 ? -3.242 2.268 16.352 1.00 95.25 193 ALA A CA 1
ATOM 1349 C C . ALA A 1 193 ? -3.098 0.777 16.011 1.00 95.25 193 ALA A C 1
ATOM 1351 O O . ALA A 1 193 ? -4.049 0.011 16.150 1.00 95.25 193 ALA A O 1
ATOM 1352 N N . PHE A 1 194 ? -1.893 0.322 15.649 1.00 96.12 194 PHE A N 1
ATOM 1353 C CA . PHE A 1 194 ? -1.636 -1.111 15.496 1.00 96.12 194 PHE A CA 1
ATOM 1354 C C . PHE A 1 194 ? -1.881 -1.883 16.796 1.00 96.12 194 PHE A C 1
ATOM 1356 O O . PHE A 1 194 ? -2.515 -2.938 16.751 1.00 96.12 194 PHE A O 1
ATOM 1363 N N . ASP A 1 195 ? -1.468 -1.344 17.943 1.00 94.75 195 ASP A N 1
ATOM 1364 C CA . ASP A 1 195 ? -1.740 -1.955 19.248 1.00 94.75 195 ASP A CA 1
ATOM 1365 C C . ASP A 1 195 ? -3.247 -2.015 19.562 1.00 94.75 195 ASP A C 1
ATOM 1367 O O . ASP A 1 195 ? -3.751 -3.054 19.984 1.00 94.75 195 ASP A O 1
ATOM 1371 N N . GLY A 1 196 ? -4.003 -0.963 19.225 1.00 93.69 196 GLY A N 1
ATOM 1372 C CA . GLY A 1 196 ? -5.470 -0.941 19.310 1.00 93.69 196 GLY A CA 1
ATOM 1373 C C . GLY A 1 196 ? -6.173 -1.960 18.399 1.00 93.69 196 GLY A C 1
ATOM 1374 O O . GLY A 1 196 ? -7.258 -2.444 18.721 1.00 93.69 196 GLY A O 1
ATOM 1375 N N . LEU A 1 197 ? -5.536 -2.361 17.294 1.00 94.69 197 LEU A N 1
ATOM 1376 C CA . LEU A 1 197 ? -5.955 -3.498 16.461 1.00 94.69 197 LEU A CA 1
ATOM 1377 C C . LEU A 1 197 ? -5.496 -4.853 17.032 1.00 94.69 197 LEU A C 1
ATOM 1379 O O . LEU A 1 197 ? -5.774 -5.902 16.452 1.00 94.69 197 LEU A O 1
ATOM 1383 N N . GLY A 1 198 ? -4.761 -4.860 18.143 1.00 94.62 198 GLY A N 1
ATOM 1384 C CA . GLY A 1 198 ? -4.119 -6.026 18.741 1.00 94.62 198 GLY A CA 1
ATOM 1385 C C . GLY A 1 198 ? -2.839 -6.474 18.024 1.00 94.62 198 GLY A C 1
ATOM 1386 O O . GLY A 1 198 ? -2.302 -7.542 18.322 1.00 94.62 198 GLY A O 1
ATOM 1387 N N . VAL A 1 199 ? -2.335 -5.715 17.055 1.00 95.50 199 VAL A N 1
ATOM 1388 C CA . VAL A 1 199 ? -1.100 -6.018 16.327 1.00 95.50 199 VAL A CA 1
ATOM 1389 C C . VAL A 1 199 ? 0.087 -5.407 17.072 1.00 95.50 199 VAL A C 1
ATOM 1391 O O . VAL A 1 199 ? 0.293 -4.204 17.011 1.00 95.50 199 VAL A O 1
ATOM 1394 N N . GLU A 1 200 ? 0.909 -6.242 17.719 1.00 94.62 200 GLU A N 1
ATOM 1395 C CA . GLU A 1 200 ? 2.094 -5.774 18.460 1.00 94.62 200 GLU A CA 1
ATOM 1396 C C . GLU A 1 200 ? 3.049 -4.980 17.534 1.00 94.62 200 GLU A C 1
ATOM 1398 O O . GLU A 1 200 ? 3.647 -5.577 16.621 1.00 94.62 200 GLU A O 1
ATOM 1403 N N . PRO A 1 201 ? 3.230 -3.661 17.751 1.00 92.12 201 PRO A N 1
ATOM 1404 C CA . PRO A 1 201 ? 3.953 -2.804 16.809 1.00 92.12 201 PRO A CA 1
ATOM 1405 C C . PRO A 1 201 ? 5.437 -3.155 16.701 1.00 92.12 201 PRO A C 1
ATOM 1407 O O . PRO A 1 201 ? 5.999 -3.168 15.607 1.00 92.12 201 PRO A O 1
ATOM 1410 N N . ASP A 1 202 ? 6.080 -3.498 17.817 1.00 92.00 202 ASP A N 1
ATOM 1411 C CA . ASP A 1 202 ? 7.500 -3.847 17.840 1.00 92.00 202 ASP A CA 1
ATOM 1412 C C . ASP A 1 202 ? 7.797 -5.134 17.078 1.00 92.00 202 ASP A C 1
ATOM 1414 O O . ASP A 1 202 ? 8.721 -5.189 16.260 1.00 92.00 202 ASP A O 1
ATOM 1418 N N . ARG A 1 203 ? 6.984 -6.172 17.280 1.00 92.94 203 ARG A N 1
ATOM 1419 C CA . ARG A 1 203 ? 7.065 -7.389 16.472 1.00 92.94 203 ARG A CA 1
ATOM 1420 C C . ARG A 1 203 ? 6.754 -7.131 15.008 1.00 92.94 203 ARG A C 1
ATOM 1422 O O . ARG A 1 203 ? 7.454 -7.680 14.161 1.00 92.94 203 ARG A O 1
ATOM 1429 N N . LEU A 1 204 ? 5.767 -6.290 14.694 1.00 93.44 204 LEU A N 1
ATOM 1430 C CA . LEU A 1 204 ? 5.487 -5.901 13.312 1.00 93.44 204 LEU A CA 1
ATOM 1431 C C . LEU A 1 204 ? 6.726 -5.277 12.656 1.00 93.44 204 LEU A C 1
ATOM 1433 O O . LEU A 1 204 ? 7.143 -5.755 11.603 1.00 93.44 204 LEU A O 1
ATOM 1437 N N . ARG A 1 205 ? 7.362 -4.298 13.310 1.00 91.88 205 ARG A N 1
ATOM 1438 C CA . ARG A 1 205 ? 8.593 -3.651 12.830 1.00 91.88 205 ARG A CA 1
ATOM 1439 C C . ARG A 1 205 ? 9.742 -4.643 12.635 1.00 91.88 205 ARG A C 1
ATOM 1441 O O . ARG A 1 205 ? 10.377 -4.639 11.581 1.00 91.88 205 ARG A O 1
ATOM 1448 N N . ARG A 1 206 ? 9.988 -5.523 13.616 1.00 90.69 206 ARG A N 1
ATOM 1449 C CA . ARG A 1 206 ? 11.033 -6.562 13.521 1.00 90.69 206 ARG A CA 1
ATOM 1450 C C . ARG A 1 206 ? 10.801 -7.496 12.338 1.00 90.69 206 ARG A C 1
ATOM 1452 O O . ARG A 1 206 ? 11.741 -7.800 11.610 1.00 90.69 206 ARG A O 1
ATOM 1459 N N . ASP A 1 207 ? 9.566 -7.944 12.145 1.00 91.50 207 ASP A N 1
ATOM 1460 C CA . ASP A 1 207 ? 9.243 -8.903 11.092 1.00 91.50 207 ASP A CA 1
ATOM 1461 C C . ASP A 1 207 ? 9.303 -8.248 9.697 1.00 91.50 207 ASP A C 1
ATOM 1463 O O . ASP A 1 207 ? 9.761 -8.878 8.747 1.00 91.50 207 ASP A O 1
ATOM 1467 N N . LEU A 1 208 ? 8.943 -6.964 9.580 1.00 90.38 208 LEU A N 1
ATOM 1468 C CA . LEU A 1 208 ? 9.108 -6.176 8.351 1.00 90.38 208 LEU A CA 1
ATOM 1469 C C . LEU A 1 208 ? 10.581 -5.987 7.961 1.00 90.38 208 LEU A C 1
ATOM 1471 O O . LEU A 1 208 ? 10.935 -6.132 6.790 1.00 90.38 208 LEU A O 1
ATOM 1475 N N . ALA A 1 209 ? 11.449 -5.720 8.940 1.00 82.69 209 ALA A N 1
ATOM 1476 C CA . ALA A 1 209 ? 12.889 -5.584 8.719 1.00 82.69 209 ALA A CA 1
ATOM 1477 C C . ALA A 1 209 ? 13.565 -6.907 8.306 1.00 82.69 209 ALA A C 1
ATOM 1479 O O . ALA A 1 209 ? 14.621 -6.885 7.680 1.00 82.69 209 ALA A O 1
ATOM 1480 N N . ARG A 1 210 ? 12.964 -8.057 8.646 1.00 82.5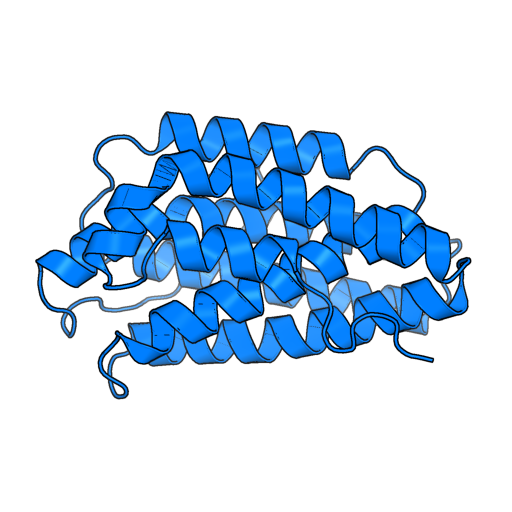6 210 ARG A N 1
ATOM 1481 C CA . ARG A 1 210 ? 13.502 -9.406 8.382 1.00 82.56 210 ARG A CA 1
ATOM 1482 C C . ARG A 1 210 ? 13.017 -10.048 7.088 1.00 82.56 210 ARG A C 1
ATOM 1484 O O . ARG A 1 210 ? 13.523 -11.108 6.727 1.00 82.56 210 ARG A O 1
ATOM 1491 N N . LEU A 1 211 ? 12.057 -9.449 6.384 1.00 78.19 211 LEU A N 1
ATOM 1492 C CA . LEU A 1 211 ? 11.770 -9.859 5.010 1.00 78.19 211 LEU A CA 1
ATOM 1493 C C . LEU A 1 211 ? 13.084 -9.767 4.199 1.00 78.19 211 LEU A C 1
ATOM 1495 O O . LEU A 1 211 ? 13.821 -8.795 4.384 1.00 78.19 211 LEU A O 1
ATOM 1499 N N . PRO A 1 212 ? 13.408 -10.746 3.333 1.00 61.88 212 PRO A N 1
ATOM 1500 C CA . PRO A 1 212 ? 12.471 -11.667 2.698 1.00 61.88 212 PRO A CA 1
ATOM 1501 C C . PRO A 1 212 ? 12.570 -13.135 3.147 1.00 61.88 212 PRO A C 1
ATOM 1503 O O . PRO A 1 212 ? 13.650 -13.712 3.200 1.00 61.88 212 PRO A O 1
ATOM 1506 N N . ALA A 1 213 ? 11.415 -13.789 3.302 1.00 54.88 213 ALA A N 1
ATOM 1507 C CA . ALA A 1 213 ? 11.302 -15.227 3.062 1.00 54.88 213 ALA A CA 1
ATOM 1508 C C . ALA A 1 213 ? 10.794 -15.414 1.620 1.00 54.88 213 ALA A C 1
ATOM 1510 O O . ALA A 1 213 ? 9.592 -15.422 1.384 1.00 54.88 213 ALA A O 1
ATOM 1511 N N . GLY A 1 214 ? 11.704 -15.456 0.639 1.00 57.78 214 GLY A N 1
AT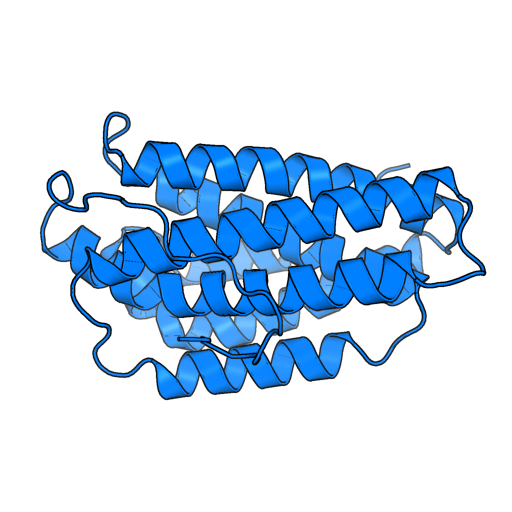OM 1512 C CA . GLY A 1 214 ? 11.383 -15.821 -0.754 1.00 57.78 214 GLY A CA 1
ATOM 1513 C C . GLY A 1 214 ? 11.302 -14.696 -1.802 1.00 57.78 214 GLY A C 1
ATOM 1514 O O . GLY A 1 214 ? 11.297 -15.000 -2.990 1.00 57.78 214 GLY A O 1
ATOM 1515 N N . LEU A 1 215 ? 11.302 -13.410 -1.425 1.00 64.31 215 LEU A N 1
ATOM 1516 C CA . LEU A 1 215 ? 11.406 -12.302 -2.394 1.00 64.31 215 LEU A CA 1
ATOM 1517 C C . LEU A 1 215 ? 12.756 -12.392 -3.126 1.00 64.31 215 LEU A C 1
ATOM 1519 O O . LEU A 1 215 ? 13.804 -12.369 -2.472 1.00 64.31 215 LEU A O 1
ATOM 1523 N N . PHE A 1 216 ? 12.734 -12.482 -4.459 1.00 61.97 216 PHE A N 1
ATOM 1524 C CA . PHE A 1 216 ? 13.944 -12.638 -5.280 1.00 61.97 216 PHE A CA 1
ATOM 1525 C C . PHE A 1 216 ? 14.750 -13.916 -4.969 1.00 61.97 216 PHE A C 1
ATOM 1527 O O . PHE A 1 216 ? 15.984 -13.926 -5.069 1.00 61.97 216 PHE A O 1
ATOM 1534 N N . ALA A 1 217 ? 14.078 -14.982 -4.518 1.00 53.44 217 ALA A N 1
ATOM 1535 C CA . ALA A 1 217 ? 14.672 -16.313 -4.497 1.00 53.44 217 ALA A CA 1
ATOM 1536 C C . ALA A 1 217 ? 14.823 -16.806 -5.945 1.00 53.44 217 ALA A C 1
ATOM 1538 O O . ALA A 1 217 ? 13.884 -16.687 -6.731 1.00 53.44 217 ALA A O 1
ATOM 1539 N N . ALA A 1 218 ? 16.037 -17.247 -6.283 1.00 42.16 218 ALA A N 1
ATOM 1540 C CA . ALA A 1 218 ? 16.367 -17.839 -7.576 1.00 42.16 218 ALA A CA 1
ATOM 1541 C C . ALA A 1 218 ? 15.680 -19.198 -7.755 1.00 42.16 218 ALA A C 1
ATOM 1543 O O . ALA A 1 218 ? 15.490 -19.884 -6.723 1.00 42.16 218 ALA A O 1
#